Protein AF-A0A2V9JK33-F1 (afdb_monomer_lite)

Radius of gyration: 33.8 Å; chains: 1; bounding box: 69×46×93 Å

Sequence (308 aa):
MVVVALVMLVACANIANLLLARATARRHEFSVRLALGASRWRLARQVLAESLVLAASGTALGVLVASWASRALVRALARQTDTQSTTVFLDLSLNWHVLAFTIGAAVATVMLFGIAPAFRASGVTPMDTMKEGRGAIGDARVRLSSGLVVAQLTLSVVLVVAAGLLVRTFASLASLPLGFEPDRVLVVTVSAQRATVDPAQRIPIFERAAGAVKSLPNVAGAAASLTTPVSGVGLQNQIEVSGAVRLPDNERGIFVNHVSPEWFRTLGTPVLAGREFSTEDGPGKPSVAIVNEAFGRRFLDGANPLGH

Foldseek 3Di:
DVVVVLVLLLVLLVLLLVLLVVLVVCLVVLLVCVVVPDDLVVVLVVLLVVLVVVLVVVLVVVVVVLVVVVVVVLVVVVVVCPQDPDNPPPPSDPDPVNSVVSVVSSVVSSCVRSVVSSVVSVPDDSVVVVPPDDDPVVVVSVVVSVVSVVVSVVSVVVVVVVVVVVVVVVVVVVPPDPLFDPVQDDDDDDDCVPPPDDPVCVVVVQVVVQVVQCPDPPQPGGKDKPDDPPPPDFDKDFDDDPPDDDDDPVLRIDTDMDMAFCPCVSRVRDDPDDDTDDPVCDPPDDHDDDDDVVCCCRRVVVDDPPPD

Secondary structure (DSSP, 8-state):
-HHHHHHHHHHHHHHHHHHHHHHHHTHHHHHHHHHTT--HHHHHHHHHHHHHHHHHHHHHHHHHHHHHHHHHHHHHHHHHHTTSS----------HHHHHHHHHHHHHHHHHHHHHHHHHHTT--GGGGS--S--HHHHHHHHHHHHHHHHHHHHHHHHHHHHHHHHHHHHHHHTS--SS-GGG-------TTTTT--HHHHHHHHHHHHHHHHTSTT------BSS-TTSS--EEEE---TTSPPPPGGG-EEEE--B-TTHHHHHTPPP-SS----TTS-TTS-------HHHHHHHSTT---TT-

pLDDT: mean 78.08, std 12.93, range [43.72, 94.44]

Structure (mmCIF, N/CA/C/O backbone):
data_AF-A0A2V9JK33-F1
#
_entry.id   AF-A0A2V9JK33-F1
#
loop_
_atom_site.group_PDB
_atom_site.id
_atom_site.type_symbol
_atom_site.label_atom_id
_atom_site.label_alt_id
_atom_site.label_comp_id
_atom_site.label_asym_id
_atom_site.label_entity_id
_atom_site.label_seq_id
_atom_site.pdbx_PDB_ins_code
_atom_site.Cartn_x
_atom_site.Cartn_y
_atom_site.Cartn_z
_atom_site.occupancy
_atom_site.B_iso_or_equiv
_atom_site.auth_seq_id
_atom_site.auth_comp_id
_atom_site.auth_asym_id
_atom_site.auth_atom_id
_atom_site.pdbx_PDB_model_num
ATOM 1 N N . MET A 1 1 ? 5.433 -6.677 -10.073 1.00 64.38 1 MET A N 1
ATOM 2 C CA . MET A 1 1 ? 6.408 -6.939 -11.159 1.00 64.38 1 MET A CA 1
ATOM 3 C C . MET A 1 1 ? 5.868 -6.610 -12.546 1.00 64.38 1 MET A C 1
ATOM 5 O O . MET A 1 1 ? 6.549 -5.896 -13.265 1.00 64.38 1 MET A O 1
ATOM 9 N N . VAL A 1 2 ? 4.643 -7.021 -12.903 1.00 73.06 2 VAL A N 1
ATOM 10 C CA . VAL A 1 2 ? 4.040 -6.723 -14.223 1.00 73.06 2 VAL A CA 1
ATOM 11 C C . VAL A 1 2 ? 4.024 -5.224 -14.555 1.00 73.06 2 VAL A C 1
ATOM 13 O O . VAL A 1 2 ? 4.510 -4.833 -15.607 1.00 73.06 2 VAL A O 1
ATOM 16 N N . VAL A 1 3 ? 3.561 -4.368 -13.636 1.00 74.56 3 VAL A N 1
ATOM 17 C CA . VAL A 1 3 ? 3.518 -2.906 -13.855 1.00 74.56 3 VAL A CA 1
ATOM 18 C C . VAL A 1 3 ? 4.909 -2.326 -14.139 1.00 74.56 3 VAL A C 1
ATOM 20 O O . VAL A 1 3 ? 5.069 -1.537 -15.063 1.00 74.56 3 VAL A O 1
ATOM 23 N N . VAL A 1 4 ? 5.929 -2.761 -13.393 1.00 78.81 4 VAL A N 1
ATOM 24 C CA . VAL A 1 4 ? 7.319 -2.311 -13.578 1.00 78.81 4 VAL A CA 1
ATOM 25 C C . VAL A 1 4 ? 7.841 -2.714 -14.959 1.00 78.81 4 VAL A C 1
ATOM 27 O O . VAL A 1 4 ? 8.426 -1.888 -15.656 1.00 78.81 4 VAL A O 1
ATOM 30 N N . ALA A 1 5 ? 7.576 -3.952 -15.388 1.00 77.00 5 ALA A N 1
ATOM 31 C CA . ALA A 1 5 ? 7.964 -4.436 -16.711 1.00 77.00 5 ALA A CA 1
ATOM 32 C C . ALA A 1 5 ? 7.270 -3.657 -17.842 1.00 77.00 5 ALA A C 1
ATOM 34 O O . ALA A 1 5 ? 7.916 -3.288 -18.820 1.00 77.00 5 ALA A O 1
ATOM 35 N N . LEU A 1 6 ? 5.977 -3.348 -17.692 1.00 75.19 6 LEU A N 1
ATOM 36 C CA . LEU A 1 6 ? 5.232 -2.549 -18.669 1.00 75.19 6 LEU A CA 1
ATOM 37 C C . LEU A 1 6 ? 5.788 -1.125 -18.780 1.00 75.19 6 LEU A C 1
ATOM 39 O O . LEU A 1 6 ? 6.022 -0.649 -19.887 1.00 75.19 6 LEU A O 1
ATOM 43 N N . VAL A 1 7 ? 6.056 -0.461 -17.653 1.00 80.88 7 VAL A N 1
ATOM 44 C CA . VAL A 1 7 ? 6.643 0.890 -17.647 1.00 80.88 7 VAL A CA 1
ATOM 45 C C . VAL A 1 7 ? 8.036 0.889 -18.283 1.00 80.88 7 VAL A C 1
ATOM 47 O O . VAL A 1 7 ? 8.344 1.770 -19.085 1.00 80.88 7 VAL A O 1
ATOM 50 N N . MET A 1 8 ? 8.859 -0.123 -17.993 1.00 79.75 8 MET A N 1
ATOM 51 C CA . MET A 1 8 ? 10.175 -0.282 -18.616 1.00 79.75 8 MET A CA 1
ATOM 52 C C . MET A 1 8 ? 10.067 -0.482 -20.134 1.00 79.75 8 MET A C 1
ATOM 54 O O . MET A 1 8 ? 10.790 0.173 -20.880 1.00 79.75 8 MET A O 1
ATOM 58 N N . LEU A 1 9 ? 9.134 -1.312 -20.609 1.00 76.06 9 LEU A N 1
ATOM 59 C CA . LEU A 1 9 ? 8.884 -1.499 -22.043 1.00 76.06 9 LEU A CA 1
ATOM 60 C C . LEU A 1 9 ? 8.467 -0.194 -22.731 1.00 76.06 9 LEU A C 1
ATOM 62 O O . LEU A 1 9 ? 8.984 0.116 -23.805 1.00 76.06 9 LEU A O 1
ATOM 66 N N . VAL A 1 10 ? 7.592 0.600 -22.103 1.00 79.38 10 VAL A N 1
ATOM 67 C CA . VAL A 1 10 ? 7.210 1.933 -22.606 1.00 79.38 10 VAL A CA 1
ATOM 68 C C . VAL A 1 10 ? 8.431 2.853 -22.691 1.00 79.38 10 VAL A C 1
ATOM 70 O O . VAL A 1 10 ? 8.618 3.539 -23.697 1.00 79.38 10 VAL A O 1
ATOM 73 N N . ALA A 1 11 ? 9.291 2.860 -21.671 1.00 78.62 11 ALA A N 1
ATOM 74 C CA . ALA A 1 11 ? 10.513 3.663 -21.669 1.00 78.62 11 ALA A CA 1
ATOM 75 C C . ALA A 1 11 ? 11.504 3.221 -22.764 1.00 78.62 11 ALA A C 1
ATOM 77 O O . ALA A 1 11 ? 12.043 4.060 -23.487 1.00 78.62 11 ALA A O 1
ATOM 78 N N . CYS A 1 12 ? 11.700 1.914 -22.949 1.00 76.25 12 CYS A N 1
ATOM 79 C CA . CYS A 1 12 ? 12.535 1.363 -24.015 1.00 76.25 12 CYS A CA 1
ATOM 80 C C . CYS A 1 12 ? 11.991 1.717 -25.408 1.00 76.25 12 CYS A C 1
ATOM 82 O O . CYS A 1 12 ? 12.759 2.148 -26.267 1.00 76.25 12 CYS A O 1
ATOM 84 N N . ALA A 1 13 ? 10.676 1.604 -25.626 1.00 74.75 13 ALA A N 1
ATOM 85 C CA . ALA A 1 13 ? 10.030 1.990 -26.883 1.00 74.75 13 ALA A CA 1
ATOM 86 C C . ALA A 1 13 ? 10.205 3.490 -27.186 1.00 74.75 13 ALA A C 1
ATOM 88 O O . ALA A 1 13 ? 10.521 3.861 -28.317 1.00 74.75 13 ALA A O 1
ATOM 89 N N . ASN A 1 14 ? 10.104 4.348 -26.165 1.00 78.69 14 ASN A N 1
ATOM 90 C CA . ASN A 1 14 ? 10.384 5.781 -26.284 1.00 78.69 14 ASN A CA 1
ATOM 91 C C . ASN A 1 14 ? 11.816 6.060 -26.751 1.00 78.69 14 ASN A C 1
ATOM 93 O O . ASN A 1 14 ? 12.033 6.834 -27.685 1.00 78.69 14 ASN A O 1
ATOM 97 N N . ILE A 1 15 ? 12.800 5.416 -26.119 1.00 75.38 15 ILE A N 1
ATOM 98 C CA . ILE A 1 15 ? 14.214 5.567 -26.484 1.00 75.38 15 ILE A CA 1
ATOM 99 C C . ILE A 1 15 ? 14.448 5.069 -27.914 1.00 75.38 15 ILE A C 1
ATOM 101 O O . ILE A 1 15 ? 15.123 5.743 -28.692 1.00 75.38 15 ILE A O 1
ATOM 105 N N . ALA A 1 16 ? 13.850 3.937 -28.288 1.00 72.25 16 ALA A N 1
ATOM 106 C CA . ALA A 1 16 ? 13.921 3.392 -29.640 1.00 72.25 16 ALA A CA 1
ATOM 107 C C . ALA A 1 16 ? 13.406 4.388 -30.688 1.00 72.25 16 ALA A C 1
ATOM 109 O O . ALA A 1 16 ? 14.086 4.655 -31.681 1.00 72.25 16 ALA A O 1
ATOM 110 N N . ASN A 1 17 ? 12.236 4.979 -30.436 1.00 72.88 17 ASN A N 1
ATOM 111 C CA . ASN A 1 17 ? 11.620 5.971 -31.313 1.00 72.88 17 ASN A CA 1
ATOM 112 C C . ASN A 1 17 ? 12.485 7.236 -31.428 1.00 72.88 17 ASN A C 1
ATOM 114 O O . ASN A 1 17 ? 12.717 7.724 -32.535 1.00 72.88 17 ASN A O 1
ATOM 118 N N . LEU A 1 18 ? 13.033 7.729 -30.313 1.00 75.81 18 LEU A N 1
ATOM 119 C CA . LEU A 1 18 ? 13.913 8.900 -30.297 1.00 75.81 18 LEU A CA 1
ATOM 120 C C . LEU A 1 18 ? 15.216 8.658 -31.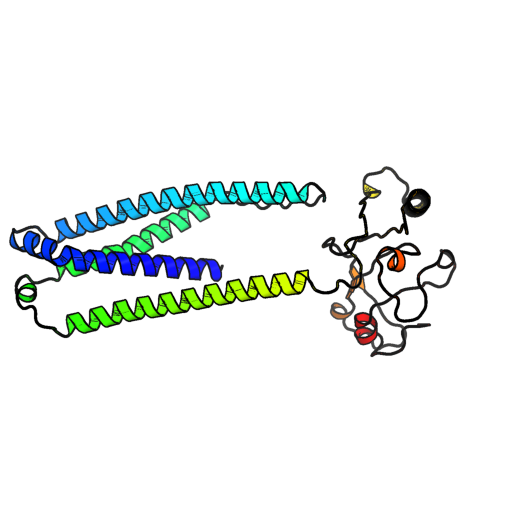077 1.00 75.81 18 LEU A C 1
ATOM 122 O O . LEU A 1 18 ? 15.640 9.507 -31.864 1.00 75.81 18 LEU A O 1
ATOM 126 N N . LEU A 1 19 ? 15.856 7.503 -30.880 1.00 71.75 19 LEU A N 1
ATOM 127 C CA . LEU A 1 19 ? 17.087 7.140 -31.587 1.00 71.75 19 LEU A CA 1
ATOM 128 C C . LEU A 1 19 ? 16.837 6.938 -33.083 1.00 71.75 19 LEU A C 1
ATOM 130 O O . LEU A 1 19 ? 17.646 7.380 -33.901 1.00 71.75 19 LEU A O 1
ATOM 134 N N . LEU A 1 20 ? 15.701 6.343 -33.452 1.00 68.06 20 LEU A N 1
ATOM 135 C CA . LEU A 1 20 ? 15.297 6.193 -34.847 1.00 68.06 20 LEU A CA 1
ATOM 136 C C . LEU A 1 20 ? 15.068 7.560 -35.511 1.00 68.06 20 LEU A C 1
ATOM 138 O O . LEU A 1 20 ? 15.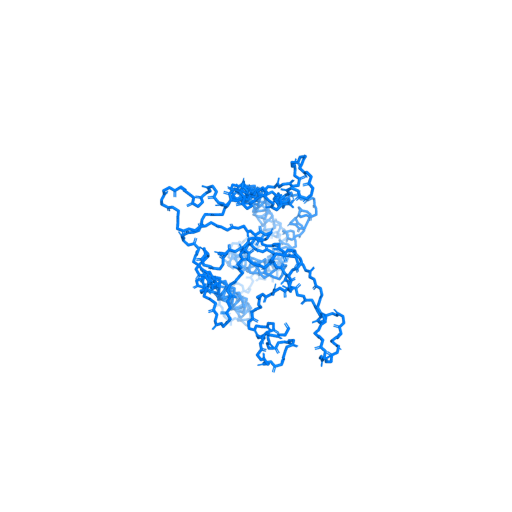593 7.795 -36.600 1.00 68.06 20 LEU A O 1
ATOM 142 N N . ALA A 1 21 ? 14.376 8.479 -34.831 1.00 70.94 21 ALA A N 1
ATOM 143 C CA . ALA A 1 21 ? 14.149 9.844 -35.307 1.00 70.94 21 ALA A CA 1
ATOM 144 C C . ALA A 1 21 ? 15.464 10.636 -35.463 1.00 70.94 21 ALA A C 1
ATOM 146 O O . ALA A 1 21 ? 15.690 11.305 -36.478 1.00 70.94 21 ALA A O 1
ATOM 147 N N . ARG A 1 22 ? 16.390 10.516 -34.501 1.00 71.31 22 ARG A N 1
ATOM 148 C CA . ARG A 1 22 ? 17.729 11.129 -34.590 1.00 71.31 22 ARG A CA 1
ATOM 149 C C . ARG A 1 22 ? 18.546 10.562 -35.749 1.00 71.31 22 ARG A C 1
ATOM 151 O O . ARG A 1 22 ? 19.196 11.324 -36.461 1.00 71.31 22 ARG A O 1
ATOM 158 N N . ALA A 1 23 ? 18.492 9.250 -35.969 1.00 67.06 23 ALA A N 1
ATOM 159 C CA . ALA A 1 23 ? 19.178 8.604 -37.083 1.00 67.06 23 ALA A CA 1
ATOM 160 C C . ALA A 1 23 ? 18.633 9.070 -38.442 1.00 67.06 23 ALA A C 1
ATOM 162 O O . ALA A 1 23 ? 19.408 9.261 -39.379 1.00 67.06 23 ALA A O 1
ATOM 163 N N . THR A 1 24 ? 17.319 9.300 -38.554 1.00 67.38 24 THR A N 1
ATOM 164 C CA . THR A 1 24 ? 16.725 9.872 -39.771 1.00 67.38 24 THR A CA 1
ATOM 165 C C . THR A 1 24 ? 17.140 11.323 -39.996 1.00 67.38 24 THR A C 1
ATOM 167 O O . THR A 1 24 ? 17.483 11.670 -41.123 1.00 67.38 24 THR A O 1
ATOM 170 N N . ALA A 1 25 ? 17.201 12.144 -38.942 1.00 69.62 25 ALA A N 1
ATOM 171 C CA . ALA A 1 25 ? 17.617 13.543 -39.045 1.00 69.62 25 ALA A CA 1
ATOM 172 C C . ALA A 1 25 ? 19.103 13.696 -39.428 1.00 69.62 25 ALA A C 1
ATOM 174 O O . ALA A 1 25 ? 19.458 14.578 -40.203 1.00 69.62 25 ALA A O 1
ATOM 175 N N . ARG A 1 26 ? 19.977 12.800 -38.945 1.00 71.75 26 ARG A N 1
ATOM 176 C CA . ARG A 1 26 ? 21.426 12.815 -39.241 1.00 71.75 26 ARG A CA 1
ATOM 177 C C . ARG A 1 26 ? 21.819 12.067 -40.517 1.00 71.75 26 ARG A C 1
ATOM 179 O O . ARG A 1 26 ? 23.002 11.909 -40.815 1.00 71.75 26 ARG A O 1
ATOM 186 N N . ARG A 1 27 ? 20.844 11.603 -41.302 1.00 68.94 27 ARG A N 1
ATOM 187 C CA . ARG A 1 27 ? 21.097 10.789 -42.499 1.00 68.94 27 ARG A CA 1
ATOM 188 C C . ARG A 1 27 ? 21.927 11.530 -43.551 1.00 68.94 27 ARG A C 1
ATOM 190 O O . ARG A 1 27 ? 22.842 10.931 -44.105 1.00 68.94 27 ARG A O 1
ATOM 197 N N . HIS A 1 28 ? 21.637 12.814 -43.772 1.00 67.38 28 HIS A N 1
ATOM 198 C CA . HIS A 1 28 ? 22.363 13.663 -44.723 1.00 67.38 28 HIS A CA 1
ATOM 199 C C . HIS A 1 28 ? 23.831 13.879 -44.306 1.00 67.38 28 HIS A C 1
ATOM 201 O O . HIS A 1 28 ? 24.748 13.778 -45.118 1.00 67.38 28 HIS A O 1
ATOM 207 N N . GLU A 1 29 ? 24.078 14.099 -43.012 1.00 76.06 29 GLU A N 1
ATOM 208 C CA . GLU A 1 29 ? 25.431 14.221 -42.452 1.00 76.06 29 GLU A CA 1
ATOM 209 C C . GLU A 1 29 ? 26.241 12.930 -42.658 1.00 76.06 29 GLU A C 1
ATOM 211 O O . GLU A 1 29 ? 27.403 12.969 -43.072 1.00 76.06 29 GLU A O 1
ATOM 216 N N . PHE A 1 30 ? 25.624 11.769 -42.415 1.00 75.62 30 PHE A N 1
ATOM 217 C CA . PHE A 1 30 ? 26.277 10.473 -42.599 1.00 75.62 30 PHE A CA 1
ATOM 218 C C . PHE A 1 30 ? 26.580 10.165 -44.068 1.00 75.62 30 PHE A C 1
ATOM 220 O O . PHE A 1 30 ? 27.659 9.643 -44.348 1.00 75.62 30 PHE A O 1
ATOM 227 N N . SER A 1 31 ? 25.695 10.521 -45.007 1.00 69.19 31 SER A N 1
ATOM 228 C CA . SER A 1 31 ? 25.960 10.350 -46.442 1.00 69.19 31 SER A CA 1
ATOM 229 C C . SER A 1 31 ? 27.109 11.230 -46.932 1.00 69.19 31 SER A C 1
ATOM 231 O O . SER A 1 31 ? 27.967 10.737 -47.661 1.00 69.19 31 SER A O 1
ATOM 233 N N . VAL A 1 32 ? 27.191 12.488 -46.479 1.00 78.44 32 VAL A N 1
ATOM 234 C CA . VAL A 1 32 ? 28.303 13.389 -46.833 1.00 78.44 32 VAL A CA 1
ATOM 235 C C . VAL A 1 32 ? 29.629 12.858 -46.282 1.00 78.44 32 VAL A C 1
ATOM 237 O O . VAL A 1 32 ? 30.615 12.783 -47.011 1.00 78.44 32 VAL A O 1
ATOM 240 N N . ARG A 1 33 ? 29.668 12.407 -45.021 1.00 80.75 33 ARG A N 1
ATOM 241 C CA . ARG A 1 33 ? 30.888 11.829 -44.427 1.00 80.75 33 ARG A CA 1
ATOM 242 C C . ARG A 1 33 ? 31.340 10.543 -45.121 1.00 80.75 33 ARG A C 1
ATOM 244 O O . ARG A 1 33 ? 32.540 10.350 -45.290 1.00 80.75 33 ARG A O 1
ATOM 251 N N . LEU A 1 34 ? 30.407 9.684 -45.532 1.00 78.31 34 LEU A N 1
ATOM 252 C CA . LEU A 1 34 ? 30.715 8.485 -46.320 1.00 78.31 34 LEU A CA 1
ATOM 253 C C . LEU A 1 34 ? 31.283 8.842 -47.701 1.00 78.31 34 LEU A C 1
ATOM 255 O O . LEU A 1 34 ? 32.254 8.221 -48.123 1.00 78.31 34 LEU A O 1
ATOM 259 N N . ALA A 1 35 ? 30.726 9.856 -48.372 1.00 77.31 35 ALA A N 1
ATOM 260 C CA . ALA A 1 35 ? 31.221 10.338 -49.665 1.00 77.31 35 ALA A CA 1
ATOM 261 C C . ALA A 1 35 ? 32.633 10.946 -49.572 1.00 77.31 35 ALA A C 1
ATOM 263 O O . ALA A 1 35 ? 33.434 10.783 -50.486 1.00 77.31 35 ALA A O 1
ATOM 264 N N . LEU A 1 36 ? 32.968 11.567 -48.436 1.00 81.38 36 LEU A N 1
ATOM 265 C CA . LEU A 1 36 ? 34.314 12.062 -48.119 1.00 81.38 36 LEU A CA 1
ATOM 266 C C . LEU A 1 36 ? 35.294 10.953 -47.669 1.00 81.38 36 LEU A C 1
ATOM 268 O O . LEU A 1 36 ? 36.406 11.254 -47.242 1.00 81.38 36 LEU A O 1
ATOM 272 N N . GLY A 1 37 ? 34.901 9.675 -47.733 1.00 79.06 37 GLY A N 1
ATOM 273 C CA . GLY A 1 37 ? 35.771 8.531 -47.437 1.00 79.06 37 GLY A CA 1
ATOM 274 C C . GLY A 1 37 ? 35.814 8.097 -45.968 1.00 79.06 37 GLY A C 1
ATOM 275 O O . GLY A 1 37 ? 36.659 7.283 -45.589 1.00 79.06 37 GLY A O 1
ATOM 276 N N . ALA A 1 38 ? 34.919 8.595 -45.106 1.00 79.75 38 ALA A N 1
ATOM 277 C CA . ALA A 1 38 ? 34.847 8.114 -43.728 1.00 79.75 38 ALA A CA 1
ATOM 278 C C . ALA A 1 38 ? 34.396 6.645 -43.679 1.00 79.75 38 ALA A C 1
ATOM 280 O O . ALA A 1 38 ? 33.397 6.258 -44.286 1.00 79.75 38 ALA A O 1
ATOM 281 N N . SER A 1 39 ? 35.094 5.816 -42.898 1.00 80.62 39 SER A N 1
ATOM 282 C CA . SER A 1 39 ? 34.719 4.410 -42.751 1.00 80.62 39 SER A CA 1
ATOM 283 C C . SER A 1 39 ? 33.398 4.250 -41.988 1.00 80.62 39 SER A C 1
ATOM 285 O O . SER A 1 39 ? 33.132 4.931 -40.993 1.00 80.62 39 SER A O 1
ATOM 287 N N . ARG A 1 40 ? 32.582 3.279 -42.412 1.00 73.69 40 ARG A N 1
ATOM 288 C CA . ARG A 1 40 ? 31.311 2.907 -41.758 1.00 73.69 40 ARG A CA 1
ATOM 289 C C . ARG A 1 40 ? 31.492 2.589 -40.268 1.00 73.69 40 ARG A C 1
ATOM 291 O O . ARG A 1 40 ? 30.649 2.944 -39.451 1.00 73.69 40 ARG A O 1
ATOM 298 N N . TRP A 1 41 ? 32.634 2.001 -39.907 1.00 77.88 41 TRP A N 1
ATOM 299 C CA . TRP A 1 41 ? 33.008 1.722 -38.520 1.00 77.88 41 TRP A CA 1
ATOM 300 C C . TRP A 1 41 ? 33.241 2.991 -37.687 1.00 77.88 41 TRP A C 1
ATOM 302 O O . TRP A 1 41 ? 32.838 3.049 -36.526 1.00 77.88 41 TRP A O 1
ATOM 312 N N . ARG A 1 42 ? 33.838 4.040 -38.272 1.00 80.25 42 ARG A N 1
ATOM 313 C CA . ARG A 1 42 ? 34.067 5.318 -37.578 1.00 80.25 42 ARG A CA 1
ATOM 314 C C . ARG A 1 42 ? 32.744 5.996 -37.211 1.00 80.25 42 ARG A C 1
ATOM 316 O O . ARG A 1 42 ? 32.612 6.482 -36.092 1.00 80.25 42 ARG A O 1
ATOM 323 N N . LEU A 1 43 ? 31.769 5.972 -38.121 1.00 75.69 43 LEU A N 1
ATOM 324 C CA . LEU A 1 43 ? 30.421 6.507 -37.893 1.00 75.69 43 LEU A CA 1
ATOM 325 C C . LEU A 1 43 ? 29.642 5.679 -36.859 1.00 75.69 43 LEU A C 1
ATOM 327 O O . LEU A 1 43 ? 29.057 6.243 -35.937 1.00 75.69 43 LEU A O 1
ATOM 331 N N . ALA A 1 44 ? 29.695 4.347 -36.958 1.00 74.50 44 ALA A N 1
ATOM 332 C CA . ALA A 1 44 ? 29.075 3.448 -35.985 1.00 74.50 44 ALA A CA 1
ATOM 333 C C . ALA A 1 44 ? 29.622 3.670 -34.564 1.00 74.50 44 ALA A C 1
ATOM 335 O O . ALA A 1 44 ? 28.850 3.822 -33.619 1.00 74.50 44 ALA A O 1
ATOM 336 N N . ARG A 1 45 ? 30.950 3.770 -34.414 1.00 81.44 45 ARG A N 1
ATOM 337 C CA . ARG A 1 45 ? 31.604 4.023 -33.122 1.00 81.44 45 ARG A CA 1
ATOM 338 C C . ARG A 1 45 ? 31.185 5.357 -32.505 1.00 81.44 45 ARG A C 1
ATOM 340 O O . ARG A 1 45 ? 30.999 5.423 -31.297 1.00 81.44 45 ARG A O 1
ATOM 347 N N . GLN A 1 46 ? 31.016 6.399 -33.318 1.00 81.69 46 GLN A N 1
ATOM 348 C CA . GLN A 1 46 ? 30.554 7.702 -32.838 1.00 81.69 46 GLN A CA 1
ATOM 349 C C . GLN A 1 46 ? 29.127 7.628 -32.274 1.00 81.69 46 GLN A C 1
ATOM 351 O O . GLN A 1 46 ? 28.888 8.075 -31.156 1.00 81.69 46 GLN A O 1
ATOM 356 N N . VAL A 1 47 ? 28.190 7.017 -33.007 1.00 76.38 47 VAL A N 1
ATOM 357 C CA . VAL A 1 47 ? 26.787 6.888 -32.565 1.00 76.38 47 VAL A CA 1
ATOM 358 C C . VAL A 1 47 ? 26.670 6.018 -31.313 1.00 76.38 47 VAL A C 1
ATOM 360 O O . VAL A 1 47 ? 25.890 6.329 -30.409 1.00 76.38 47 VAL A O 1
ATOM 363 N N . LEU A 1 48 ? 27.467 4.951 -31.230 1.00 77.75 48 LEU A N 1
ATOM 364 C CA . LEU A 1 48 ? 27.535 4.102 -30.042 1.00 77.75 48 LEU A CA 1
ATOM 365 C C . LEU A 1 48 ? 28.106 4.857 -28.838 1.00 77.75 48 LEU A C 1
ATOM 367 O O . LEU A 1 48 ? 27.550 4.741 -27.752 1.00 77.75 48 LEU A O 1
ATOM 371 N N . ALA A 1 49 ? 29.152 5.668 -29.021 1.00 83.62 49 ALA A N 1
ATOM 372 C CA . ALA A 1 49 ? 29.710 6.491 -27.949 1.00 83.62 49 ALA A CA 1
ATOM 373 C C . ALA A 1 49 ? 28.702 7.538 -27.443 1.00 83.62 49 ALA A C 1
ATOM 375 O O . ALA A 1 49 ? 28.505 7.656 -26.236 1.00 83.62 49 ALA A O 1
ATOM 376 N N . GLU A 1 50 ? 28.002 8.239 -28.342 1.00 82.38 50 GLU A N 1
ATOM 377 C CA . GLU A 1 50 ? 26.941 9.187 -27.965 1.00 82.38 50 GLU A CA 1
ATOM 378 C C . GLU A 1 50 ? 25.803 8.490 -27.195 1.00 82.38 50 GLU A C 1
ATOM 380 O O . GLU A 1 50 ? 25.336 8.993 -26.172 1.00 82.38 50 GLU A O 1
ATOM 385 N N . SER A 1 51 ? 25.389 7.301 -27.645 1.00 80.06 51 SER A N 1
ATOM 386 C CA . SER A 1 51 ? 24.342 6.509 -26.983 1.00 80.06 51 SER A CA 1
ATOM 387 C C . SER A 1 51 ? 24.788 5.995 -25.613 1.00 80.06 51 SER A C 1
ATOM 389 O O . SER A 1 51 ? 24.000 5.997 -24.669 1.00 80.06 51 SER A O 1
ATOM 391 N N . LEU A 1 52 ? 26.056 5.596 -25.485 1.00 83.00 52 LEU A N 1
ATOM 392 C CA . LEU A 1 52 ? 26.634 5.116 -24.235 1.00 83.00 52 LEU A CA 1
ATOM 393 C C . LEU A 1 52 ? 26.722 6.232 -23.191 1.00 83.00 52 LEU A C 1
ATOM 395 O O . LEU A 1 52 ? 26.365 6.006 -22.040 1.00 83.00 52 LEU A O 1
ATOM 399 N N . VAL A 1 53 ? 27.131 7.443 -23.584 1.00 87.00 53 VAL A N 1
ATOM 400 C CA . VAL A 1 53 ? 27.180 8.605 -22.678 1.00 87.00 53 VAL A CA 1
ATOM 401 C C . VAL A 1 53 ? 25.780 8.965 -22.172 1.00 87.00 53 VAL A C 1
ATOM 403 O O . VAL A 1 53 ? 25.592 9.203 -20.976 1.00 87.00 53 VAL A O 1
ATOM 406 N N . LEU A 1 54 ? 24.776 8.955 -23.054 1.00 82.56 54 LEU A N 1
ATOM 407 C CA . LEU A 1 54 ? 23.381 9.200 -22.674 1.00 82.56 54 LEU A CA 1
ATOM 408 C C . LEU A 1 54 ? 22.842 8.118 -21.730 1.00 82.56 54 LEU A C 1
ATOM 410 O O . LEU A 1 54 ? 22.197 8.433 -20.732 1.00 82.56 54 LEU A O 1
ATOM 414 N N . ALA A 1 55 ? 23.135 6.847 -22.003 1.00 82.50 55 ALA A N 1
ATOM 415 C CA . ALA A 1 55 ? 22.703 5.747 -21.149 1.00 82.50 55 ALA A CA 1
ATOM 416 C C . ALA A 1 55 ? 23.406 5.754 -19.787 1.00 82.50 55 ALA A C 1
ATOM 418 O O . ALA A 1 55 ? 22.752 5.544 -18.767 1.00 82.50 55 ALA A O 1
ATOM 419 N N . ALA A 1 56 ? 24.711 6.033 -19.747 1.00 86.19 56 ALA A N 1
ATOM 420 C CA . ALA A 1 56 ? 25.480 6.108 -18.509 1.00 86.19 56 ALA A CA 1
ATOM 421 C C . 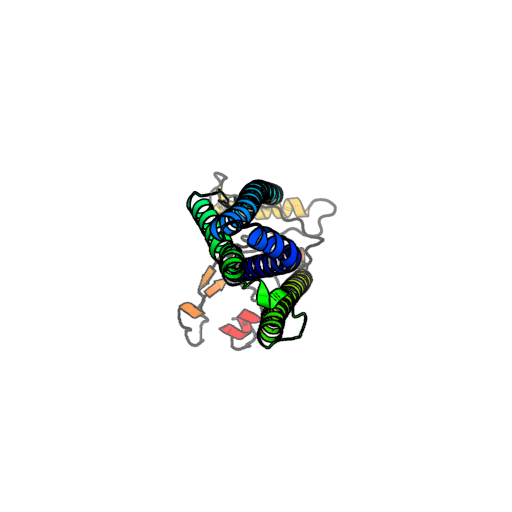ALA A 1 56 ? 24.989 7.255 -17.614 1.00 86.19 56 ALA A C 1
ATOM 423 O O . ALA A 1 56 ? 24.717 7.039 -16.435 1.00 86.19 56 ALA A O 1
ATOM 424 N N . SER A 1 57 ? 24.802 8.451 -18.182 1.00 90.25 57 SER A N 1
ATOM 425 C CA . SER A 1 57 ? 24.277 9.609 -17.446 1.00 90.25 57 SER A CA 1
ATOM 426 C C . SER A 1 57 ? 22.842 9.386 -16.960 1.00 90.25 57 SER A C 1
ATOM 428 O O . SER A 1 57 ? 22.550 9.635 -15.791 1.00 90.25 57 SER A O 1
ATOM 430 N N . GLY A 1 58 ? 21.964 8.838 -17.806 1.00 87.38 58 GLY A N 1
ATOM 431 C CA . GLY A 1 58 ? 20.595 8.486 -17.421 1.00 87.38 58 GLY A CA 1
ATOM 432 C C . GLY A 1 58 ? 20.536 7.416 -16.329 1.00 87.38 58 GLY A C 1
ATOM 433 O O . GLY A 1 58 ? 19.765 7.549 -15.383 1.00 87.38 58 GLY A O 1
ATOM 434 N N . THR A 1 59 ? 21.391 6.392 -16.408 1.00 87.69 59 THR A N 1
ATOM 435 C CA . THR A 1 59 ? 21.480 5.333 -15.387 1.00 87.69 59 THR A CA 1
ATOM 436 C C . THR A 1 59 ? 21.975 5.895 -14.057 1.00 87.69 59 THR A C 1
ATOM 438 O O . THR A 1 59 ? 21.374 5.622 -13.020 1.00 87.69 59 THR A O 1
ATOM 441 N N . ALA A 1 60 ? 23.022 6.725 -14.075 1.00 90.44 60 ALA A N 1
ATOM 442 C CA . ALA A 1 60 ? 23.549 7.366 -12.872 1.00 90.44 60 ALA A CA 1
ATOM 443 C C . ALA A 1 60 ? 22.497 8.261 -12.197 1.00 90.44 60 ALA A C 1
ATOM 445 O O . ALA A 1 60 ? 22.255 8.136 -10.996 1.00 90.44 60 ALA A O 1
ATOM 446 N N . LEU A 1 61 ? 21.814 9.111 -12.972 1.00 92.44 61 LEU A N 1
ATOM 447 C CA . LEU A 1 61 ? 20.725 9.950 -12.468 1.00 92.44 61 LEU A CA 1
ATOM 448 C C . LEU A 1 61 ? 19.553 9.114 -11.942 1.00 92.44 61 LEU A C 1
ATOM 450 O O . LEU A 1 61 ? 19.030 9.409 -10.871 1.00 92.44 61 LEU A O 1
ATOM 454 N N . GLY A 1 62 ? 19.165 8.051 -12.649 1.00 88.94 62 GLY A N 1
ATOM 455 C CA . GLY A 1 62 ? 18.094 7.150 -12.229 1.00 88.94 62 GLY A CA 1
ATOM 456 C C . GLY A 1 62 ? 18.388 6.472 -10.890 1.00 88.94 62 GLY A C 1
ATOM 457 O O . GLY A 1 62 ? 17.528 6.454 -10.013 1.00 88.94 62 GLY A O 1
ATOM 458 N N . VAL A 1 63 ? 19.618 5.990 -10.692 1.00 88.38 63 VAL A N 1
ATOM 459 C CA . VAL A 1 63 ? 20.073 5.406 -9.419 1.00 88.38 63 VAL A CA 1
ATOM 460 C C . VAL A 1 63 ? 20.045 6.439 -8.289 1.00 88.38 63 VAL A C 1
ATOM 462 O O . VAL A 1 63 ? 19.569 6.137 -7.191 1.00 88.38 63 VAL A O 1
ATOM 465 N N . LEU A 1 64 ? 20.495 7.671 -8.548 1.00 90.62 64 LEU A N 1
ATOM 466 C CA . LEU A 1 64 ? 20.445 8.756 -7.564 1.00 90.62 64 LEU A CA 1
ATOM 467 C C . LEU A 1 64 ? 19.004 9.083 -7.159 1.00 90.62 64 LEU A C 1
ATOM 469 O O . LEU A 1 64 ? 18.697 9.096 -5.965 1.00 90.62 64 LEU A O 1
ATOM 473 N N . VAL A 1 65 ? 18.110 9.275 -8.133 1.00 91.56 65 VAL A N 1
ATOM 474 C CA . VAL A 1 65 ? 16.686 9.549 -7.889 1.00 91.56 65 VAL A CA 1
ATOM 475 C C . VAL A 1 65 ? 16.030 8.396 -7.137 1.00 91.56 65 VAL A C 1
ATOM 477 O O . VAL A 1 65 ? 15.323 8.647 -6.165 1.00 91.56 65 VAL A O 1
ATOM 480 N N . ALA A 1 66 ? 16.301 7.145 -7.516 1.00 87.00 66 ALA A N 1
ATOM 481 C CA . ALA A 1 66 ? 15.780 5.971 -6.819 1.00 87.00 66 ALA A CA 1
ATOM 482 C C . ALA A 1 66 ? 16.233 5.943 -5.353 1.00 87.00 66 ALA A C 1
ATOM 484 O O . ALA A 1 66 ? 15.414 5.763 -4.455 1.00 87.00 66 ALA A O 1
ATOM 485 N N . SER A 1 67 ? 17.518 6.200 -5.088 1.00 85.06 67 SER A N 1
ATOM 486 C CA . SER A 1 67 ? 18.048 6.232 -3.720 1.00 85.06 67 SER A CA 1
ATOM 487 C C . SER A 1 67 ? 17.415 7.338 -2.867 1.00 85.06 67 SER A C 1
ATOM 489 O O . SER A 1 67 ? 17.101 7.125 -1.693 1.00 85.06 67 SER A O 1
ATOM 491 N N . TRP A 1 68 ? 17.185 8.513 -3.458 1.00 89.62 68 TRP A N 1
ATOM 492 C CA . TRP A 1 68 ? 16.546 9.637 -2.788 1.00 89.62 68 TRP A CA 1
ATOM 493 C C . TRP A 1 68 ? 15.060 9.365 -2.530 1.00 89.62 68 TRP A C 1
ATOM 495 O O . TRP A 1 68 ? 14.603 9.526 -1.398 1.00 89.62 68 TRP A O 1
ATOM 505 N N . ALA A 1 69 ? 14.329 8.885 -3.539 1.00 87.50 69 ALA A N 1
ATOM 506 C CA . ALA A 1 69 ? 12.903 8.588 -3.458 1.00 87.50 69 ALA A CA 1
ATOM 507 C C . ALA A 1 69 ? 12.607 7.471 -2.449 1.00 87.50 69 ALA A C 1
ATOM 509 O O . ALA A 1 69 ? 11.710 7.629 -1.624 1.00 87.50 69 ALA A O 1
ATOM 510 N N . SER A 1 70 ? 13.401 6.392 -2.436 1.00 84.62 70 SER A N 1
ATOM 511 C CA . SER A 1 70 ? 13.268 5.317 -1.444 1.00 84.62 70 SER A CA 1
ATOM 512 C C . SER A 1 70 ? 13.435 5.843 -0.019 1.00 84.62 70 SER A C 1
ATOM 514 O O . SER A 1 70 ? 12.608 5.567 0.847 1.00 84.62 70 SER A O 1
ATOM 516 N N . ARG A 1 71 ? 14.460 6.671 0.235 1.00 83.06 71 ARG A N 1
ATOM 517 C CA . ARG A 1 71 ? 14.670 7.287 1.559 1.00 83.06 71 ARG A CA 1
ATOM 518 C C . ARG A 1 71 ? 13.547 8.256 1.928 1.00 83.06 71 ARG A C 1
ATOM 520 O O . ARG A 1 71 ? 13.133 8.290 3.084 1.00 83.06 71 ARG A O 1
ATOM 527 N N . ALA A 1 72 ? 13.065 9.049 0.974 1.00 85.19 72 ALA A N 1
ATOM 528 C CA . ALA A 1 72 ? 11.958 9.976 1.189 1.00 85.19 72 ALA A CA 1
ATOM 529 C C . ALA A 1 72 ? 10.662 9.230 1.540 1.00 85.19 72 ALA A C 1
ATOM 531 O O . ALA A 1 72 ? 9.972 9.624 2.479 1.00 85.19 72 ALA A O 1
ATOM 532 N N . LEU A 1 73 ? 10.381 8.122 0.849 1.00 82.44 73 LEU A N 1
ATOM 533 C CA . LEU A 1 73 ? 9.225 7.268 1.103 1.00 82.44 73 LEU A CA 1
ATOM 534 C C . LEU A 1 73 ? 9.297 6.620 2.489 1.00 82.44 73 LEU A C 1
ATOM 536 O O . LEU A 1 73 ? 8.338 6.717 3.249 1.00 82.44 73 LEU A O 1
ATOM 540 N N . VAL A 1 74 ? 10.447 6.046 2.861 1.00 80.75 74 VAL A N 1
ATOM 541 C CA . VAL A 1 74 ? 10.655 5.475 4.205 1.00 80.75 74 VAL A CA 1
ATOM 542 C C . VAL A 1 74 ? 10.441 6.535 5.289 1.00 80.75 74 VAL A C 1
ATOM 544 O O . VAL A 1 74 ? 9.745 6.281 6.266 1.00 80.75 74 VAL A O 1
ATOM 547 N N . ARG A 1 75 ? 10.956 7.758 5.105 1.00 79.25 75 ARG A N 1
ATOM 548 C CA . ARG A 1 75 ? 10.728 8.871 6.049 1.00 79.25 75 ARG A CA 1
ATOM 549 C C . ARG A 1 75 ? 9.273 9.341 6.097 1.00 79.25 75 ARG A C 1
ATOM 551 O O . ARG A 1 75 ? 8.830 9.834 7.131 1.00 79.25 75 ARG A O 1
ATOM 558 N N . ALA A 1 76 ? 8.537 9.270 4.991 1.00 79.50 76 ALA A N 1
ATOM 559 C CA . ALA A 1 76 ? 7.117 9.617 4.964 1.00 79.50 76 ALA A CA 1
ATOM 560 C C . ALA A 1 76 ? 6.279 8.578 5.722 1.00 79.50 76 ALA A C 1
ATOM 562 O O . ALA A 1 76 ? 5.459 8.958 6.552 1.00 79.50 76 ALA A O 1
ATOM 563 N N . LEU A 1 77 ? 6.554 7.289 5.505 1.00 70.69 77 LEU A N 1
ATOM 564 C CA . LEU A 1 77 ? 5.875 6.183 6.184 1.00 70.69 77 LEU A CA 1
ATOM 565 C C . LEU A 1 77 ? 6.215 6.121 7.680 1.00 70.69 77 LEU A C 1
ATOM 567 O O . LEU A 1 77 ? 5.324 5.941 8.508 1.00 70.69 77 LEU A O 1
ATOM 571 N N . ALA A 1 78 ? 7.481 6.346 8.048 1.00 67.25 78 ALA A N 1
ATOM 572 C CA . ALA A 1 78 ? 7.905 6.375 9.447 1.00 67.25 78 ALA A CA 1
ATOM 573 C C . ALA A 1 78 ? 7.163 7.454 10.256 1.00 67.25 78 ALA A C 1
ATOM 575 O O . ALA A 1 78 ? 6.731 7.187 11.371 1.00 67.25 78 ALA A O 1
ATOM 576 N N . ARG A 1 79 ? 6.924 8.638 9.670 1.00 61.25 79 ARG A N 1
ATOM 577 C CA . ARG A 1 79 ? 6.162 9.720 10.323 1.00 61.25 79 ARG A CA 1
ATOM 578 C C . ARG A 1 79 ? 4.694 9.377 10.586 1.00 61.25 79 ARG A C 1
ATOM 580 O O . ARG A 1 79 ? 4.111 9.951 11.495 1.00 61.25 79 ARG A O 1
ATOM 587 N N . GLN A 1 80 ? 4.093 8.476 9.810 1.00 55.69 80 GLN A N 1
ATOM 588 C CA . GLN A 1 80 ? 2.713 8.027 10.032 1.00 55.69 80 GLN A CA 1
ATOM 589 C C . GLN A 1 80 ? 2.613 6.855 11.019 1.00 55.69 80 GLN A C 1
ATOM 591 O O . GLN A 1 80 ? 1.539 6.601 11.553 1.00 55.69 80 GLN A O 1
ATOM 596 N N . THR A 1 81 ? 3.717 6.145 11.268 1.00 51.69 81 THR A N 1
ATOM 597 C CA . THR A 1 81 ? 3.721 4.900 12.058 1.00 51.69 81 THR A CA 1
ATOM 598 C C . THR A 1 81 ? 4.088 5.122 13.530 1.00 51.69 81 THR A C 1
ATOM 600 O O . THR A 1 81 ? 4.008 4.194 14.325 1.00 51.69 81 THR A O 1
ATOM 603 N N . ASP A 1 82 ? 4.410 6.354 13.940 1.00 46.72 82 ASP A N 1
ATOM 604 C CA . ASP A 1 82 ? 4.792 6.698 15.324 1.00 46.72 82 ASP A CA 1
ATOM 605 C C . ASP A 1 82 ? 3.683 6.410 16.369 1.00 46.72 82 ASP A C 1
ATOM 607 O O . ASP A 1 82 ? 3.900 6.495 17.573 1.00 46.72 82 ASP A O 1
ATOM 611 N N . THR A 1 83 ? 2.475 6.033 15.930 1.00 47.44 83 THR A N 1
ATOM 612 C CA . THR A 1 83 ? 1.331 5.716 16.803 1.00 47.44 83 THR A CA 1
ATOM 613 C C . THR A 1 83 ? 1.053 4.214 16.960 1.00 47.44 83 THR A C 1
ATOM 615 O O . THR A 1 83 ? 0.324 3.836 17.874 1.00 47.44 83 THR A O 1
ATOM 618 N N . GLN A 1 84 ? 1.637 3.321 16.149 1.00 44.16 84 GLN A N 1
ATOM 619 C CA . GLN A 1 84 ? 1.451 1.874 16.327 1.00 44.16 84 GLN A CA 1
ATOM 620 C C . GLN A 1 84 ? 2.762 1.108 16.175 1.00 44.16 84 GLN A C 1
ATOM 622 O O . GLN A 1 84 ? 3.524 1.298 15.237 1.00 44.16 84 GLN A O 1
ATOM 627 N N . SER A 1 85 ? 3.005 0.208 17.125 1.00 44.06 85 SER A N 1
ATOM 628 C CA . SER A 1 85 ? 4.214 -0.592 17.338 1.00 44.06 85 SER A CA 1
ATOM 629 C C . SER A 1 85 ? 4.526 -1.633 16.250 1.00 44.06 85 SER A C 1
ATOM 631 O O . SER A 1 85 ? 5.072 -2.693 16.551 1.00 44.06 85 SER A O 1
ATOM 633 N N . THR A 1 86 ? 4.199 -1.348 14.996 1.00 43.72 86 THR A N 1
ATOM 634 C CA . THR A 1 86 ? 4.499 -2.187 13.840 1.00 43.72 86 THR A CA 1
ATOM 635 C C . THR A 1 86 ? 5.507 -1.432 12.989 1.00 43.72 86 THR A C 1
ATOM 637 O O . THR A 1 86 ? 5.160 -0.778 12.011 1.00 43.72 86 THR A O 1
ATOM 640 N N . THR A 1 87 ? 6.780 -1.471 13.385 1.00 44.97 87 THR A N 1
ATOM 641 C CA . THR A 1 87 ? 7.875 -0.977 12.545 1.00 44.97 87 THR A CA 1
ATOM 642 C C . THR A 1 87 ? 7.873 -1.784 11.252 1.00 44.97 87 THR A C 1
ATOM 644 O O . THR A 1 87 ? 8.361 -2.914 11.211 1.00 44.97 87 THR A O 1
ATOM 647 N N . VAL A 1 88 ? 7.274 -1.236 10.197 1.00 48.84 88 VAL A N 1
ATOM 648 C CA . VAL A 1 88 ? 7.334 -1.826 8.865 1.00 48.84 88 VAL A CA 1
ATOM 649 C C . VAL A 1 88 ? 8.786 -1.708 8.403 1.00 48.84 88 VAL A C 1
ATOM 651 O O . VAL A 1 88 ? 9.222 -0.653 7.943 1.00 48.84 88 VAL A O 1
ATOM 654 N N . PHE A 1 89 ? 9.561 -2.784 8.565 1.00 51.16 89 PHE A N 1
ATOM 655 C CA . PHE A 1 89 ? 10.903 -2.907 8.000 1.00 51.16 89 PHE A CA 1
ATOM 656 C C . PHE A 1 89 ? 10.777 -3.094 6.489 1.00 51.16 89 PHE A C 1
ATOM 658 O O . PHE A 1 89 ? 10.847 -4.201 5.960 1.00 51.16 89 PHE A O 1
ATOM 665 N N . LEU A 1 90 ? 10.537 -1.992 5.784 1.00 55.91 90 LEU A N 1
ATOM 666 C CA . LEU A 1 90 ? 10.628 -1.959 4.336 1.00 55.91 90 LEU A CA 1
ATOM 667 C C . LEU A 1 90 ? 12.109 -1.769 3.983 1.00 55.91 90 LEU A C 1
ATOM 669 O O . LEU A 1 90 ? 12.618 -0.648 3.945 1.00 55.91 90 LEU A O 1
ATOM 673 N N . ASP A 1 91 ? 12.819 -2.878 3.777 1.00 59.94 91 ASP A N 1
ATOM 674 C CA . ASP A 1 91 ? 14.198 -2.849 3.293 1.00 59.94 91 ASP A CA 1
ATOM 675 C C . ASP A 1 91 ? 14.214 -2.458 1.803 1.00 59.94 91 ASP A C 1
ATOM 677 O O . ASP A 1 91 ? 14.182 -3.299 0.908 1.00 59.94 91 ASP A O 1
ATOM 681 N N . LEU A 1 92 ? 14.205 -1.147 1.531 1.00 63.78 92 LEU A N 1
ATOM 682 C CA . LEU A 1 92 ? 14.454 -0.584 0.195 1.00 63.78 92 LEU A CA 1
ATOM 683 C C . LEU A 1 92 ? 15.948 -0.316 -0.037 1.00 63.78 92 LEU A C 1
ATOM 685 O O . LEU A 1 92 ? 16.303 0.604 -0.788 1.00 63.78 92 LEU A O 1
ATOM 689 N N . SER A 1 93 ? 16.844 -1.047 0.632 1.00 67.94 93 SER A N 1
ATOM 690 C CA . SER A 1 93 ? 18.270 -0.889 0.374 1.00 67.94 93 SER A CA 1
ATOM 691 C C . SER A 1 93 ? 18.584 -1.215 -1.086 1.00 67.94 93 SER A C 1
ATOM 693 O O . SER A 1 93 ? 18.044 -2.133 -1.710 1.00 67.94 93 SER A O 1
ATOM 695 N N . LEU A 1 94 ? 19.458 -0.398 -1.670 1.00 67.56 94 LEU A N 1
ATOM 696 C CA . LEU A 1 94 ? 19.925 -0.608 -3.027 1.00 67.56 94 LEU A CA 1
ATOM 697 C C . LEU A 1 94 ? 20.875 -1.815 -3.014 1.00 67.56 94 LEU A C 1
ATOM 699 O O . LEU A 1 94 ? 22.056 -1.685 -2.706 1.00 67.56 94 LEU A O 1
ATOM 703 N N . ASN A 1 95 ? 20.343 -3.003 -3.289 1.00 80.81 95 ASN A N 1
ATOM 704 C CA . ASN A 1 95 ? 21.137 -4.227 -3.339 1.00 80.81 95 ASN A CA 1
ATOM 705 C C . ASN A 1 95 ? 21.922 -4.304 -4.663 1.00 80.81 95 ASN A C 1
ATOM 707 O O . ASN A 1 95 ? 21.460 -3.839 -5.710 1.00 80.81 95 ASN A O 1
ATOM 711 N N . TRP A 1 96 ? 23.086 -4.954 -4.637 1.00 82.50 96 TRP A N 1
ATOM 712 C CA . TRP A 1 96 ? 23.884 -5.273 -5.820 1.00 82.50 96 TRP A CA 1
ATOM 713 C C . TRP A 1 96 ? 23.072 -5.955 -6.932 1.00 82.50 96 TRP A C 1
ATOM 715 O O . TRP A 1 96 ? 23.275 -5.650 -8.101 1.00 82.50 96 TRP A O 1
ATOM 725 N N . HIS A 1 97 ? 22.092 -6.798 -6.592 1.00 83.81 97 HIS A N 1
ATOM 726 C CA . HIS A 1 97 ? 21.200 -7.427 -7.578 1.00 83.81 97 HIS A CA 1
ATOM 727 C C . HIS A 1 97 ? 20.388 -6.402 -8.387 1.00 83.81 97 HIS A C 1
ATOM 729 O O . HIS A 1 97 ? 20.250 -6.536 -9.603 1.00 83.81 97 HIS A O 1
ATOM 735 N N . VAL A 1 98 ? 19.886 -5.351 -7.729 1.00 81.81 98 VAL A N 1
ATOM 736 C CA . VAL A 1 98 ? 19.124 -4.270 -8.377 1.00 81.81 98 VAL A CA 1
ATOM 737 C C . VAL A 1 98 ? 20.046 -3.443 -9.268 1.00 81.81 98 VAL A C 1
ATOM 739 O O . VAL A 1 98 ? 19.675 -3.094 -10.391 1.00 81.81 98 VAL A O 1
ATOM 742 N N . LEU A 1 99 ? 21.267 -3.170 -8.803 1.00 83.06 99 LEU A N 1
ATOM 743 C CA . LEU A 1 99 ? 22.265 -2.442 -9.580 1.00 83.06 99 LEU A CA 1
ATOM 744 C C . LEU A 1 99 ? 22.699 -3.238 -10.822 1.00 83.06 99 LEU A C 1
ATOM 746 O O . LEU A 1 99 ? 22.692 -2.695 -11.925 1.00 83.06 99 LEU A O 1
ATOM 750 N N . ALA A 1 100 ? 22.994 -4.530 -10.664 1.00 86.44 100 ALA A N 1
ATOM 751 C CA . ALA A 1 100 ? 23.367 -5.428 -11.753 1.00 86.44 100 ALA A CA 1
ATOM 752 C C . ALA A 1 100 ? 22.247 -5.553 -12.795 1.00 86.44 100 ALA A C 1
ATOM 754 O O . ALA A 1 100 ? 22.508 -5.438 -13.992 1.00 86.44 100 ALA A O 1
ATOM 755 N N . PHE A 1 101 ? 20.993 -5.703 -12.353 1.00 84.75 101 PHE A N 1
ATOM 756 C CA . PHE A 1 101 ? 19.836 -5.705 -13.248 1.00 84.75 101 PHE A CA 1
ATOM 757 C C . PHE A 1 101 ? 19.691 -4.375 -13.999 1.00 84.75 101 PHE A C 1
ATOM 759 O O . PHE A 1 101 ? 19.500 -4.376 -15.212 1.00 84.75 101 PHE A O 1
ATOM 766 N N . THR A 1 102 ? 19.831 -3.240 -13.306 1.00 84.31 102 THR A N 1
ATOM 767 C CA . THR A 1 102 ? 19.709 -1.902 -13.911 1.00 84.31 102 THR A CA 1
ATOM 768 C C . THR A 1 102 ? 20.785 -1.669 -14.971 1.00 84.31 102 THR A C 1
ATOM 770 O O . THR A 1 102 ? 20.481 -1.218 -16.074 1.00 84.31 102 THR A O 1
ATOM 773 N N . ILE A 1 103 ? 22.037 -2.028 -14.670 1.00 84.06 103 ILE A N 1
ATOM 774 C CA . ILE A 1 103 ? 23.154 -1.940 -15.619 1.00 84.06 103 ILE A CA 1
ATOM 775 C C . ILE A 1 103 ? 22.917 -2.881 -16.805 1.00 84.06 103 ILE A C 1
ATOM 777 O O . ILE A 1 103 ? 23.056 -2.460 -17.953 1.00 84.06 103 ILE A O 1
ATOM 781 N N . GLY A 1 104 ? 22.508 -4.128 -16.555 1.00 85.56 104 GLY A N 1
ATOM 782 C CA . GLY A 1 104 ? 22.198 -5.100 -17.605 1.00 85.56 104 GLY A CA 1
ATOM 783 C C . GLY A 1 104 ? 21.083 -4.620 -18.535 1.00 85.56 104 GLY A C 1
ATOM 784 O O . GLY A 1 104 ? 21.227 -4.673 -19.755 1.00 85.56 104 GLY A O 1
ATOM 785 N N . ALA A 1 105 ? 20.008 -4.067 -17.975 1.00 81.94 105 ALA A N 1
ATOM 786 C CA . ALA A 1 105 ? 18.905 -3.475 -18.720 1.00 81.94 105 ALA A CA 1
ATOM 787 C C . ALA A 1 105 ? 19.345 -2.257 -19.550 1.00 81.94 105 ALA A C 1
ATOM 789 O O . ALA A 1 105 ? 18.954 -2.132 -20.715 1.00 81.94 105 ALA A O 1
ATOM 790 N N . ALA A 1 106 ? 20.184 -1.379 -18.991 1.00 81.00 106 ALA A N 1
ATOM 791 C CA . ALA A 1 106 ? 20.728 -0.225 -19.705 1.00 81.00 106 ALA A CA 1
ATOM 792 C C . ALA A 1 106 ? 21.602 -0.660 -20.891 1.00 81.00 106 ALA A C 1
ATOM 794 O O . ALA A 1 106 ? 21.409 -0.180 -22.010 1.00 81.00 106 ALA A O 1
ATOM 795 N N . VAL A 1 107 ? 22.503 -1.624 -20.679 1.00 81.81 107 VAL A N 1
ATOM 796 C CA . VAL A 1 107 ? 23.358 -2.190 -21.735 1.00 81.81 107 VAL A CA 1
ATOM 797 C C . VAL A 1 107 ? 22.517 -2.871 -22.811 1.00 81.81 107 VAL A C 1
ATOM 799 O O . VAL A 1 107 ? 22.717 -2.595 -23.993 1.00 81.81 107 VAL A O 1
ATOM 802 N N . ALA A 1 108 ? 21.542 -3.700 -22.430 1.00 81.81 108 ALA A N 1
ATOM 803 C CA . ALA A 1 108 ? 20.641 -4.357 -23.373 1.00 81.81 108 ALA A CA 1
ATOM 804 C C . ALA A 1 108 ? 19.858 -3.336 -24.210 1.00 81.81 108 ALA A C 1
ATOM 806 O O . ALA A 1 108 ? 19.744 -3.495 -25.422 1.00 81.81 108 ALA A O 1
ATOM 807 N N . THR A 1 109 ? 19.385 -2.248 -23.598 1.00 75.19 109 THR A N 1
ATOM 808 C CA . THR A 1 109 ? 18.672 -1.165 -24.294 1.00 75.19 109 THR A CA 1
ATOM 809 C C . THR A 1 109 ? 19.586 -0.447 -25.294 1.00 75.19 109 THR A C 1
ATOM 811 O O . THR A 1 109 ? 19.196 -0.237 -26.443 1.00 75.19 109 THR A O 1
ATOM 814 N N . VAL A 1 110 ? 20.825 -0.117 -24.907 1.00 75.12 110 VAL A N 1
ATOM 815 C CA . VAL A 1 110 ? 21.818 0.494 -25.813 1.00 75.12 110 VAL A CA 1
ATOM 816 C C . VAL A 1 110 ? 22.204 -0.458 -26.940 1.00 75.12 110 VAL A C 1
ATOM 818 O O . VAL A 1 110 ? 22.333 -0.020 -28.081 1.00 75.12 110 VAL A O 1
ATOM 821 N N . MET A 1 111 ? 22.354 -1.755 -26.665 1.00 74.31 111 MET A N 1
ATOM 822 C CA . MET A 1 111 ? 22.625 -2.737 -27.711 1.00 74.31 111 MET A CA 1
ATOM 823 C C . MET A 1 111 ? 21.442 -2.853 -28.671 1.00 74.31 111 MET A C 1
ATOM 825 O O . MET A 1 111 ? 21.613 -2.654 -29.866 1.00 74.31 111 MET A O 1
ATOM 829 N N . LEU A 1 112 ? 20.230 -3.099 -28.178 1.00 71.44 112 LEU A N 1
ATOM 830 C CA . LEU A 1 112 ? 19.052 -3.307 -29.023 1.00 71.44 112 LEU A CA 1
ATOM 831 C C . LEU A 1 112 ? 18.727 -2.079 -29.886 1.00 71.44 112 LEU A C 1
ATOM 833 O O . LEU A 1 112 ? 18.435 -2.219 -31.075 1.00 71.44 112 LEU A O 1
ATOM 837 N N . PHE A 1 113 ? 18.814 -0.874 -29.317 1.00 68.19 113 PHE A N 1
ATOM 838 C CA . PHE A 1 113 ? 18.352 0.346 -29.987 1.00 68.19 113 PHE A CA 1
ATOM 839 C C . PHE A 1 113 ? 19.469 1.257 -30.507 1.00 68.19 113 PHE A C 1
ATOM 841 O O . PHE A 1 113 ? 19.216 2.057 -31.404 1.00 68.19 113 PHE A O 1
ATOM 848 N N . GLY A 1 114 ? 20.702 1.132 -30.011 1.00 64.50 114 GLY A N 1
ATOM 849 C CA . GLY A 1 114 ? 21.875 1.873 -30.498 1.00 64.50 114 GLY A CA 1
ATOM 850 C C . GLY A 1 114 ? 22.618 1.167 -31.638 1.00 64.50 114 GLY A C 1
ATOM 851 O O . GLY A 1 114 ? 23.181 1.830 -32.512 1.00 64.50 114 GLY A O 1
ATOM 852 N N . ILE A 1 115 ? 22.560 -0.169 -31.700 1.00 64.69 115 ILE A N 1
ATOM 853 C CA . ILE A 1 115 ? 23.162 -0.957 -32.790 1.00 64.69 115 ILE A CA 1
ATOM 854 C C . ILE A 1 115 ? 22.299 -0.895 -34.059 1.00 64.69 115 ILE A C 1
ATOM 856 O O . ILE A 1 115 ? 22.834 -0.855 -35.170 1.00 64.69 115 ILE A O 1
ATOM 860 N N . ALA A 1 116 ? 20.972 -0.807 -33.922 1.00 62.28 116 ALA A N 1
ATOM 861 C CA . ALA A 1 116 ? 20.058 -0.741 -35.062 1.00 62.28 116 ALA A CA 1
ATOM 862 C C . ALA A 1 116 ? 20.337 0.455 -36.010 1.00 62.28 116 ALA A C 1
ATOM 864 O O . ALA A 1 116 ? 20.403 0.236 -37.221 1.00 62.28 116 ALA A O 1
ATOM 865 N N . PRO A 1 117 ? 20.578 1.695 -35.538 1.00 56.25 117 PRO A N 1
ATOM 866 C CA . PRO A 1 117 ? 21.059 2.795 -36.377 1.00 56.25 117 PRO A CA 1
ATOM 867 C C . PRO A 1 117 ? 22.459 2.566 -36.961 1.00 56.25 117 PRO A C 1
ATOM 869 O O . PRO A 1 117 ? 22.695 2.914 -38.117 1.00 56.25 117 PRO A O 1
ATOM 872 N N . ALA A 1 118 ? 23.378 1.972 -36.192 1.00 55.81 118 ALA A N 1
ATOM 873 C CA . ALA A 1 118 ? 24.773 1.770 -36.589 1.00 55.81 118 ALA A CA 1
ATOM 874 C C . ALA A 1 118 ? 24.916 0.783 -37.764 1.00 55.81 118 ALA A C 1
ATOM 876 O O . ALA A 1 118 ? 25.611 1.081 -38.736 1.00 55.81 118 ALA A O 1
ATOM 877 N N . PHE A 1 119 ? 24.191 -0.341 -37.731 1.00 54.59 119 PHE A N 1
ATOM 878 C CA . PHE A 1 119 ? 24.107 -1.272 -38.867 1.00 54.59 119 PHE A CA 1
ATOM 879 C C . PHE A 1 119 ? 23.296 -0.706 -40.037 1.00 54.59 119 PHE A C 1
ATOM 881 O O . PHE A 1 119 ? 23.527 -1.050 -41.193 1.00 54.59 119 PHE A O 1
ATOM 888 N N . ARG A 1 120 ? 22.346 0.197 -39.777 1.00 54.44 120 ARG A N 1
ATOM 889 C CA . ARG A 1 120 ? 21.583 0.851 -40.849 1.00 54.44 120 ARG A CA 1
ATOM 890 C C . ARG A 1 120 ? 22.395 1.927 -41.571 1.00 54.44 120 ARG A C 1
ATOM 892 O O . ARG A 1 120 ? 22.220 2.081 -42.775 1.00 54.44 120 ARG A O 1
ATOM 899 N N . ALA A 1 121 ? 23.308 2.621 -40.888 1.00 50.53 121 ALA A N 1
ATOM 900 C CA . ALA A 1 121 ? 24.252 3.562 -41.497 1.00 50.53 121 ALA A CA 1
ATOM 901 C C . ALA A 1 121 ? 25.312 2.850 -42.360 1.00 50.53 121 ALA A C 1
ATOM 903 O O . ALA A 1 121 ? 25.750 3.388 -43.376 1.00 50.53 121 ALA A O 1
ATOM 904 N N . SER A 1 122 ? 25.681 1.613 -42.006 1.00 46.69 122 SER A N 1
ATOM 905 C CA . SER A 1 122 ? 26.606 0.789 -42.790 1.00 46.69 122 SER A CA 1
ATOM 906 C C . SER A 1 122 ? 25.967 0.107 -44.005 1.00 46.69 122 SER A C 1
ATOM 908 O O . SER A 1 122 ? 26.691 -0.510 -44.773 1.00 46.69 122 SER A O 1
ATOM 910 N N . GLY A 1 123 ? 24.653 0.225 -44.222 1.00 45.47 123 GLY A N 1
ATOM 911 C CA . GLY A 1 123 ? 23.957 -0.318 -45.397 1.00 45.47 123 GLY A CA 1
ATOM 912 C C . GLY A 1 123 ? 23.598 0.716 -46.471 1.00 45.47 123 GLY A C 1
ATOM 913 O O . GLY A 1 123 ? 23.063 0.343 -47.507 1.00 45.47 123 GLY A O 1
ATOM 914 N N . VAL A 1 124 ? 23.855 2.011 -46.247 1.00 49.88 124 VAL A N 1
ATOM 915 C CA . VAL A 1 124 ? 23.474 3.068 -47.201 1.00 49.88 124 VAL A CA 1
ATOM 916 C C . VAL A 1 124 ? 24.502 3.142 -48.330 1.00 49.88 124 VAL A C 1
ATOM 918 O O . VAL A 1 124 ? 25.673 3.453 -48.094 1.00 49.88 124 VAL A O 1
ATOM 921 N N . THR A 1 125 ? 24.072 2.833 -49.550 1.00 45.97 125 THR A N 1
ATOM 922 C CA . THR A 1 125 ? 24.788 3.129 -50.796 1.00 45.97 125 THR A CA 1
ATOM 923 C C . THR A 1 125 ? 24.588 4.614 -51.137 1.00 45.97 125 THR A C 1
ATOM 925 O O . THR A 1 125 ? 23.441 5.058 -51.187 1.00 45.97 125 THR A O 1
ATOM 928 N N . PRO A 1 126 ? 25.653 5.402 -51.390 1.00 50.50 126 PRO A N 1
ATOM 929 C CA . PRO A 1 126 ? 25.547 6.839 -51.692 1.00 50.50 126 PRO A CA 1
ATOM 930 C C . PRO A 1 126 ? 24.653 7.172 -52.901 1.00 50.50 126 PRO A C 1
ATOM 932 O O . PRO A 1 126 ? 24.057 8.247 -52.957 1.00 50.50 126 PRO A O 1
ATOM 935 N N . MET A 1 127 ? 24.512 6.230 -53.841 1.00 46.62 127 MET A N 1
ATOM 936 C CA . MET A 1 127 ? 23.682 6.379 -55.042 1.00 46.62 127 MET A CA 1
ATOM 937 C C . MET A 1 127 ? 22.173 6.424 -54.742 1.00 46.62 127 MET A C 1
ATOM 939 O O . MET A 1 127 ? 21.432 7.111 -55.440 1.00 46.62 127 MET A O 1
ATOM 943 N N . ASP A 1 128 ? 21.711 5.731 -53.695 1.00 51.66 128 ASP A N 1
ATOM 944 C CA . ASP A 1 128 ? 20.280 5.627 -53.365 1.00 51.66 128 ASP A CA 1
ATOM 945 C C . ASP A 1 128 ? 19.756 6.858 -52.615 1.00 51.66 128 ASP A C 1
ATOM 947 O O . ASP A 1 128 ? 18.551 7.053 -52.484 1.00 51.66 128 ASP A O 1
ATOM 951 N N . THR A 1 129 ? 20.653 7.704 -52.101 1.00 48.47 129 THR A N 1
ATOM 952 C CA . THR A 1 129 ? 20.291 8.919 -51.359 1.00 48.47 129 THR A CA 1
ATOM 953 C C . THR A 1 129 ? 20.087 10.150 -52.238 1.00 48.47 129 THR A C 1
ATOM 955 O O . THR A 1 129 ? 19.499 11.110 -51.756 1.00 48.47 129 THR A O 1
ATOM 958 N N . MET A 1 130 ? 20.513 10.125 -53.508 1.00 45.69 130 MET A N 1
ATOM 959 C CA . MET A 1 130 ? 20.310 11.239 -54.454 1.00 45.69 130 MET A CA 1
ATOM 960 C C . MET A 1 130 ? 19.053 11.085 -55.326 1.00 45.69 130 MET A C 1
ATOM 962 O O . MET A 1 130 ? 18.634 12.041 -55.970 1.00 45.69 130 MET A O 1
ATOM 966 N N . LYS A 1 131 ? 18.416 9.907 -55.334 1.00 46.66 131 LYS A N 1
ATOM 967 C CA . LYS A 1 131 ? 17.079 9.715 -55.911 1.00 46.66 131 LYS A CA 1
ATOM 968 C C . LYS A 1 131 ? 16.048 9.812 -54.791 1.00 46.66 131 LYS A C 1
ATOM 970 O O . LYS A 1 131 ? 15.705 8.820 -54.162 1.00 46.66 131 LYS A O 1
ATOM 975 N N . GLU A 1 132 ? 15.542 11.014 -54.554 1.00 48.69 132 GLU A N 1
ATOM 976 C CA . GLU A 1 132 ? 14.523 11.364 -53.546 1.00 48.69 132 GLU A CA 1
ATOM 977 C C . GLU A 1 132 ? 13.133 10.697 -53.735 1.00 48.69 132 GLU A C 1
ATOM 979 O O . GLU A 1 132 ? 12.133 11.110 -53.152 1.00 48.69 132 GLU A O 1
ATOM 984 N N . GLY A 1 133 ? 13.026 9.627 -54.522 1.00 44.38 133 GLY A N 1
ATOM 985 C CA . GLY A 1 133 ? 11.762 8.961 -54.823 1.00 44.38 133 GLY A CA 1
ATOM 986 C C . GLY A 1 133 ? 11.426 7.852 -53.830 1.00 44.38 133 GLY A C 1
ATOM 987 O O . GLY A 1 133 ? 12.146 6.862 -53.740 1.00 44.38 133 GLY A O 1
ATOM 988 N N . ARG A 1 134 ? 10.296 8.010 -53.128 1.00 46.38 134 ARG A N 1
ATOM 989 C CA . ARG A 1 134 ? 9.512 6.993 -52.395 1.00 46.38 134 ARG A CA 1
ATOM 990 C C . ARG A 1 134 ? 9.724 5.551 -52.906 1.00 46.38 134 ARG A C 1
ATOM 992 O O . ARG A 1 134 ? 8.984 5.068 -53.754 1.00 46.38 134 ARG A O 1
ATOM 999 N N . GLY A 1 135 ? 10.725 4.849 -52.380 1.00 50.59 135 GLY A N 1
ATOM 1000 C CA . GLY A 1 135 ? 10.926 3.415 -52.610 1.00 50.59 135 GLY A CA 1
ATOM 1001 C C . GLY A 1 135 ? 10.336 2.580 -51.471 1.00 50.59 135 GLY A C 1
ATOM 1002 O O . GLY A 1 135 ? 10.259 3.059 -50.340 1.00 50.59 135 GLY A O 1
ATOM 1003 N N . ALA A 1 136 ? 9.994 1.314 -51.738 1.00 48.81 136 ALA A N 1
ATOM 1004 C CA . ALA A 1 136 ? 9.388 0.352 -50.797 1.00 48.81 136 ALA A CA 1
ATOM 1005 C C . ALA A 1 136 ? 10.083 0.248 -49.416 1.00 48.81 136 ALA A C 1
ATOM 1007 O O . ALA A 1 136 ? 9.463 -0.082 -48.406 1.00 48.81 136 ALA A O 1
ATOM 1008 N N . ILE A 1 137 ? 11.374 0.587 -49.350 1.00 48.88 137 ILE A N 1
ATOM 1009 C CA . ILE A 1 137 ? 12.170 0.627 -48.117 1.00 48.88 137 ILE A CA 1
ATOM 1010 C C . ILE A 1 137 ? 11.769 1.808 -47.204 1.00 48.88 137 ILE A C 1
ATOM 1012 O O . ILE A 1 137 ? 11.891 1.699 -45.986 1.00 48.88 137 ILE A O 1
ATOM 1016 N N . GLY A 1 138 ? 11.290 2.929 -47.753 1.00 53.81 138 GLY A N 1
ATOM 1017 C CA . GLY A 1 138 ? 10.762 4.070 -46.992 1.00 53.81 138 GLY A CA 1
ATOM 1018 C C . GLY A 1 138 ? 9.408 3.773 -46.344 1.00 53.81 138 GLY A C 1
ATOM 1019 O O . GLY A 1 138 ? 9.220 4.068 -45.165 1.00 53.81 138 GLY A O 1
ATOM 1020 N N . ASP A 1 139 ? 8.517 3.096 -47.068 1.00 52.81 139 ASP A N 1
ATOM 1021 C CA . ASP A 1 139 ? 7.166 2.744 -46.604 1.00 52.81 139 ASP A CA 1
ATOM 1022 C C . ASP A 1 139 ? 7.173 1.701 -45.476 1.00 52.81 139 ASP A C 1
ATOM 1024 O O . ASP A 1 139 ? 6.485 1.852 -44.464 1.00 52.81 139 ASP A O 1
ATOM 1028 N N . ALA A 1 140 ? 8.019 0.669 -45.583 1.00 55.84 140 ALA A N 1
ATOM 1029 C CA . ALA A 1 140 ? 8.195 -0.313 -44.511 1.00 55.84 140 ALA A CA 1
ATOM 1030 C C . ALA A 1 140 ? 8.779 0.316 -43.228 1.00 55.84 140 ALA A C 1
ATOM 1032 O O . ALA A 1 140 ? 8.457 -0.109 -42.116 1.00 55.84 140 ALA A O 1
ATOM 1033 N N . ARG A 1 141 ? 9.618 1.356 -43.366 1.00 56.41 141 ARG A N 1
ATOM 1034 C CA . ARG A 1 141 ? 10.228 2.081 -42.237 1.00 56.41 141 ARG A CA 1
ATOM 1035 C C . ARG A 1 141 ? 9.220 2.947 -41.492 1.00 56.41 141 ARG A C 1
ATOM 1037 O O . ARG A 1 141 ? 9.212 2.894 -40.265 1.00 56.41 141 ARG A O 1
ATOM 1044 N N . VAL A 1 142 ? 8.372 3.687 -42.213 1.00 60.56 142 VAL A N 1
ATOM 1045 C CA . VAL A 1 142 ? 7.287 4.477 -41.608 1.00 60.56 142 VAL A CA 1
ATOM 1046 C C . VAL A 1 142 ? 6.291 3.549 -40.910 1.00 60.56 142 VAL A C 1
ATOM 1048 O O . VAL A 1 142 ? 5.945 3.795 -39.758 1.00 60.56 142 VAL A O 1
ATOM 1051 N N . ARG A 1 143 ? 5.916 2.416 -41.525 1.00 60.84 143 ARG A N 1
ATOM 1052 C CA . ARG A 1 143 ? 5.002 1.437 -40.901 1.00 60.84 143 ARG A CA 1
ATOM 1053 C C . ARG A 1 143 ? 5.532 0.855 -39.587 1.00 60.84 143 ARG A C 1
ATOM 1055 O O . ARG A 1 143 ? 4.752 0.719 -38.647 1.00 60.84 143 ARG A O 1
ATOM 1062 N N . LEU A 1 144 ? 6.828 0.543 -39.484 1.00 6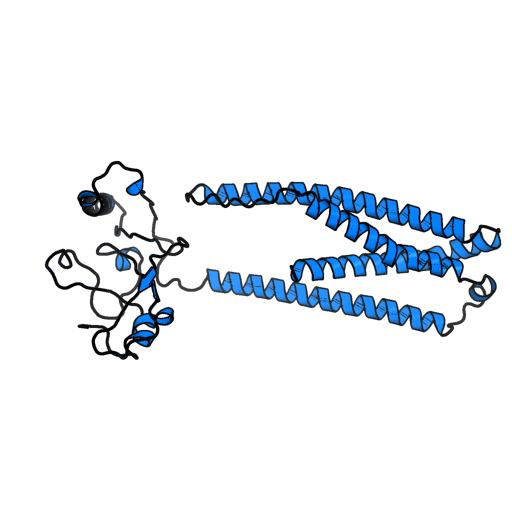4.00 144 LEU A N 1
ATOM 1063 C CA . LEU A 1 144 ? 7.400 -0.023 -38.255 1.00 64.00 144 LEU A CA 1
ATOM 1064 C C . LEU A 1 144 ? 7.440 1.001 -37.108 1.00 64.00 144 LEU A C 1
ATOM 1066 O O . LEU A 1 144 ? 7.066 0.670 -35.983 1.00 64.00 144 LEU A O 1
ATOM 1070 N N . SER A 1 145 ? 7.845 2.248 -37.384 1.00 66.88 145 SER A N 1
ATOM 1071 C CA . SER A 1 145 ? 7.828 3.319 -36.377 1.00 66.88 145 SER A CA 1
ATOM 1072 C C . SER A 1 145 ? 6.405 3.689 -35.966 1.00 66.88 145 SER A C 1
ATOM 1074 O O . SER A 1 145 ? 6.141 3.877 -34.783 1.00 66.88 145 SER A O 1
ATOM 1076 N N . SER A 1 146 ? 5.465 3.726 -36.914 1.00 70.88 146 SER A N 1
ATOM 1077 C CA . SER A 1 146 ? 4.051 3.973 -36.623 1.00 70.88 146 SER A CA 1
ATOM 1078 C C . SER A 1 146 ? 3.444 2.860 -35.764 1.00 70.88 146 SER A C 1
ATOM 1080 O O . SER A 1 146 ? 2.723 3.161 -34.820 1.00 70.88 146 SER A O 1
ATOM 1082 N N . GLY A 1 147 ? 3.778 1.590 -36.019 1.00 75.81 147 GLY A N 1
ATOM 1083 C CA . GLY A 1 147 ? 3.327 0.463 -35.194 1.00 75.81 147 GLY A CA 1
ATOM 1084 C C . GLY A 1 147 ? 3.852 0.521 -33.755 1.00 75.81 147 GLY A C 1
ATOM 1085 O O . GLY A 1 147 ? 3.082 0.340 -32.814 1.00 75.81 147 GLY A O 1
ATOM 1086 N N . LEU A 1 148 ? 5.139 0.843 -33.575 1.00 72.44 148 LEU A N 1
ATOM 1087 C CA . LEU A 1 148 ? 5.752 1.052 -32.255 1.00 72.44 148 LEU A CA 1
ATOM 1088 C C . LEU A 1 148 ? 5.088 2.200 -31.487 1.00 72.44 148 LEU A C 1
ATOM 1090 O O . LEU A 1 148 ? 4.793 2.048 -30.304 1.00 72.44 148 LEU A O 1
ATOM 1094 N N . VAL A 1 149 ? 4.813 3.325 -32.154 1.00 78.94 149 VAL A N 1
ATOM 1095 C CA . VAL A 1 149 ? 4.128 4.476 -31.545 1.00 78.94 149 VAL A CA 1
ATOM 1096 C C . VAL A 1 149 ? 2.697 4.121 -31.141 1.00 78.94 149 VAL A C 1
ATOM 1098 O O . VAL A 1 149 ? 2.293 4.439 -30.026 1.00 78.94 149 VAL A O 1
ATOM 1101 N N . VAL A 1 150 ? 1.941 3.420 -31.992 1.00 83.19 150 VAL A N 1
ATOM 1102 C CA . VAL A 1 150 ? 0.569 2.988 -31.671 1.00 83.19 150 VAL A CA 1
ATOM 1103 C C . VAL A 1 150 ? 0.559 2.012 -30.496 1.00 83.19 150 VAL A C 1
ATOM 1105 O O . VAL A 1 150 ? -0.225 2.195 -29.564 1.00 83.19 150 VAL A O 1
ATOM 1108 N N . ALA A 1 151 ? 1.442 1.009 -30.491 1.00 79.56 151 ALA A N 1
ATOM 1109 C CA . ALA A 1 151 ? 1.555 0.054 -29.388 1.00 79.56 151 ALA A CA 1
ATOM 1110 C C . ALA A 1 151 ? 1.916 0.756 -28.071 1.00 79.56 151 ALA A C 1
ATOM 1112 O O . ALA A 1 151 ? 1.310 0.490 -27.033 1.00 79.56 151 ALA A O 1
ATOM 1113 N N . GLN A 1 152 ? 2.855 1.702 -28.124 1.00 81.88 152 GLN A N 1
ATOM 1114 C CA . GLN A 1 152 ? 3.251 2.494 -26.969 1.00 81.88 152 GLN A CA 1
ATOM 1115 C C . GLN A 1 152 ? 2.096 3.357 -26.449 1.00 81.88 152 GLN A C 1
ATOM 1117 O O . GLN A 1 152 ? 1.815 3.330 -25.254 1.00 81.88 152 GLN A O 1
ATOM 1122 N N . LEU A 1 153 ? 1.409 4.092 -27.329 1.00 87.25 153 LEU A N 1
ATOM 1123 C CA . LEU A 1 153 ? 0.288 4.953 -26.953 1.00 87.25 153 LEU A CA 1
ATOM 1124 C C . LEU A 1 153 ? -0.850 4.131 -26.340 1.00 87.25 153 LEU A C 1
ATOM 1126 O O . LEU A 1 153 ? -1.386 4.501 -25.299 1.00 87.25 153 LEU A O 1
ATOM 1130 N N . THR A 1 154 ? -1.158 2.978 -26.938 1.00 87.12 154 THR A N 1
ATOM 1131 C CA . THR A 1 154 ? -2.156 2.033 -26.420 1.00 87.12 154 THR A CA 1
ATOM 1132 C C . THR A 1 154 ? -1.785 1.572 -25.013 1.00 87.12 154 THR A C 1
ATOM 1134 O O . THR A 1 154 ? -2.607 1.649 -24.101 1.00 87.12 154 THR A O 1
ATOM 1137 N N . LEU A 1 155 ? -0.532 1.158 -24.799 1.00 84.69 155 LEU A N 1
ATOM 1138 C CA . LEU A 1 155 ? -0.062 0.711 -23.489 1.00 84.69 155 LEU A CA 1
ATOM 1139 C C . LEU A 1 155 ? -0.076 1.842 -22.447 1.00 84.69 155 LEU A C 1
ATOM 1141 O O . LEU A 1 155 ? -0.475 1.620 -21.303 1.00 84.69 155 LEU A O 1
ATOM 1145 N N . SER A 1 156 ? 0.305 3.062 -22.834 1.00 86.06 156 SER A N 1
ATOM 1146 C CA . SER A 1 156 ? 0.227 4.241 -21.965 1.00 86.06 156 SER A CA 1
ATOM 1147 C C . SER A 1 156 ? -1.211 4.556 -21.552 1.00 86.06 156 SER A C 1
ATOM 1149 O O . SER A 1 156 ? -1.459 4.774 -20.368 1.00 86.06 156 SER A O 1
ATOM 1151 N N . VAL A 1 157 ? -2.164 4.527 -22.488 1.00 89.62 157 VAL A N 1
ATOM 1152 C CA . VAL A 1 157 ? -3.588 4.751 -22.190 1.00 89.62 157 VAL A CA 1
ATOM 1153 C C . VAL A 1 157 ? -4.115 3.683 -21.231 1.00 89.62 157 VAL A C 1
ATOM 1155 O O . VAL A 1 157 ? -4.753 4.028 -20.239 1.00 89.62 157 VAL A O 1
ATOM 1158 N N . VAL A 1 158 ? -3.796 2.404 -21.456 1.00 89.00 158 VAL A N 1
ATOM 1159 C CA . VAL A 1 158 ? -4.195 1.305 -20.557 1.00 89.00 158 VAL A CA 1
ATOM 1160 C C . VAL A 1 158 ? -3.662 1.517 -19.138 1.00 89.00 158 VAL A C 1
ATOM 1162 O O . VAL A 1 158 ? -4.417 1.372 -18.178 1.00 89.00 158 VAL A O 1
ATOM 1165 N N . LEU A 1 159 ? -2.390 1.899 -18.985 1.00 85.88 159 LEU A N 1
ATOM 1166 C CA . LEU A 1 159 ? -1.797 2.166 -17.669 1.00 85.88 159 LEU A CA 1
ATOM 1167 C C . LEU A 1 159 ? -2.459 3.355 -16.962 1.00 85.88 159 LEU A C 1
ATOM 1169 O O . LEU A 1 159 ? -2.719 3.277 -15.762 1.00 85.88 159 LEU A O 1
ATOM 1173 N N . VAL A 1 160 ? -2.767 4.431 -17.692 1.00 90.12 160 VAL A N 1
ATOM 1174 C CA . VAL A 1 160 ? -3.466 5.603 -17.139 1.00 90.12 160 VAL A CA 1
ATOM 1175 C C . VAL A 1 160 ? -4.882 5.239 -16.696 1.00 90.12 160 VAL A C 1
ATOM 1177 O O . VAL A 1 160 ? -5.287 5.606 -15.595 1.00 90.12 160 VAL A O 1
ATOM 1180 N N . VAL A 1 161 ? -5.619 4.471 -17.503 1.00 92.44 161 VAL A N 1
ATOM 1181 C CA . VAL A 1 161 ? -6.963 3.992 -17.144 1.00 92.44 161 VAL A CA 1
ATOM 1182 C C . VAL A 1 161 ? -6.905 3.088 -15.912 1.00 92.44 161 VAL A C 1
ATOM 1184 O O . VAL A 1 161 ? -7.684 3.285 -14.983 1.00 92.44 161 VAL A O 1
ATOM 1187 N N . ALA A 1 162 ? -5.961 2.145 -15.855 1.00 88.56 162 ALA A N 1
ATOM 1188 C CA . ALA A 1 162 ? -5.783 1.267 -14.699 1.00 88.56 162 ALA A CA 1
ATOM 1189 C C . ALA A 1 162 ? -5.458 2.055 -13.418 1.00 88.56 162 ALA A C 1
ATOM 1191 O O . ALA A 1 162 ? -6.043 1.792 -12.368 1.00 88.56 162 ALA A O 1
ATOM 1192 N N . ALA A 1 163 ? -4.581 3.059 -13.506 1.00 88.38 163 ALA A N 1
ATOM 1193 C CA . ALA A 1 163 ? -4.267 3.944 -12.387 1.00 88.38 163 ALA A CA 1
ATOM 1194 C C . ALA A 1 163 ? -5.487 4.771 -11.945 1.00 88.38 163 ALA A C 1
ATOM 1196 O O . ALA A 1 163 ? -5.775 4.851 -10.753 1.00 88.38 163 ALA A O 1
ATOM 1197 N N . GLY A 1 164 ? -6.243 5.336 -12.891 1.00 93.56 164 GLY A N 1
ATOM 1198 C CA . GLY A 1 164 ? -7.465 6.088 -12.601 1.00 93.56 164 GLY A CA 1
ATOM 1199 C C . GLY A 1 164 ? -8.545 5.228 -11.942 1.00 93.56 164 GLY A C 1
ATOM 1200 O O . GLY A 1 164 ? -9.159 5.650 -10.963 1.00 93.56 164 GLY A O 1
ATOM 1201 N N . LEU A 1 165 ? -8.736 3.994 -12.417 1.00 93.69 165 LEU A N 1
ATOM 1202 C CA . LEU A 1 165 ? -9.639 3.022 -11.798 1.00 93.69 165 LEU A CA 1
ATOM 1203 C C . LEU A 1 165 ? -9.191 2.650 -10.387 1.00 93.69 165 LEU A C 1
ATOM 1205 O O . LEU A 1 165 ? -10.037 2.567 -9.500 1.00 93.69 165 LEU A O 1
ATOM 1209 N N . LEU A 1 166 ? -7.889 2.468 -10.158 1.00 92.69 166 LEU A N 1
ATOM 1210 C CA . LEU A 1 166 ? -7.353 2.186 -8.829 1.00 92.69 166 LEU A CA 1
ATOM 1211 C C . LEU A 1 166 ? -7.635 3.342 -7.864 1.00 92.69 166 LEU A C 1
ATOM 1213 O O . LEU A 1 166 ? -8.172 3.107 -6.786 1.00 92.69 166 LEU A O 1
ATOM 1217 N N . VAL A 1 167 ? -7.339 4.583 -8.264 1.00 93.31 167 VAL A N 1
ATOM 1218 C CA . VAL A 1 167 ? -7.608 5.781 -7.449 1.00 93.31 167 VAL A CA 1
ATOM 1219 C C . VAL A 1 167 ? -9.101 5.921 -7.168 1.00 93.31 167 VAL A C 1
ATOM 1221 O O . VAL A 1 167 ? -9.490 6.135 -6.023 1.00 93.31 167 VAL A O 1
ATOM 1224 N N . ARG A 1 168 ? -9.953 5.739 -8.184 1.00 94.44 168 ARG A N 1
ATOM 1225 C CA . ARG A 1 168 ? -11.413 5.771 -8.025 1.00 94.44 168 ARG A CA 1
ATOM 1226 C C . ARG A 1 168 ? -11.903 4.689 -7.066 1.00 94.44 168 ARG A C 1
ATOM 1228 O O . ARG A 1 168 ? -12.735 4.968 -6.212 1.00 94.44 168 ARG A O 1
ATOM 1235 N N . THR A 1 169 ? -11.394 3.469 -7.201 1.00 92.19 169 THR A N 1
ATOM 1236 C CA . THR A 1 169 ? -11.770 2.337 -6.342 1.00 92.19 169 THR A CA 1
ATOM 1237 C C . THR A 1 169 ? -11.324 2.584 -4.909 1.00 92.19 169 THR A C 1
ATOM 1239 O O . THR A 1 169 ? -12.107 2.389 -3.988 1.00 92.19 169 THR A O 1
ATOM 1242 N N . PHE A 1 170 ? -10.106 3.088 -4.712 1.00 91.06 170 PHE A N 1
ATOM 1243 C CA . PHE A 1 170 ? -9.596 3.455 -3.396 1.00 91.06 170 PHE A CA 1
ATOM 1244 C C . PHE A 1 170 ? -10.425 4.572 -2.752 1.00 91.06 170 PHE A C 1
ATOM 1246 O O . PHE A 1 170 ? -10.828 4.438 -1.603 1.00 91.06 170 PHE A O 1
ATOM 1253 N N . ALA A 1 171 ? -10.750 5.635 -3.493 1.00 90.44 171 ALA A N 1
ATOM 1254 C CA . ALA A 1 171 ? -11.603 6.720 -3.002 1.00 90.44 171 ALA A CA 1
ATOM 1255 C C . ALA A 1 171 ? -13.023 6.236 -2.663 1.00 90.44 171 ALA A C 1
ATOM 1257 O O . ALA A 1 171 ? -13.608 6.652 -1.663 1.00 90.44 171 ALA A O 1
ATOM 1258 N N . SER A 1 172 ? -13.565 5.316 -3.466 1.00 90.31 172 SER A N 1
ATOM 1259 C CA . SER A 1 172 ? -14.849 4.679 -3.180 1.00 90.31 172 SER A CA 1
ATOM 1260 C C . SER A 1 172 ? -14.780 3.824 -1.916 1.00 90.31 172 SER A C 1
ATOM 1262 O O . SER A 1 172 ? -15.676 3.914 -1.091 1.00 90.31 172 SER A O 1
ATOM 1264 N N . LEU A 1 173 ? -13.721 3.030 -1.732 1.00 87.06 173 LEU A N 1
ATOM 1265 C CA . LEU A 1 173 ? -13.530 2.214 -0.529 1.00 87.06 173 LEU A CA 1
ATOM 1266 C C . LEU A 1 173 ? -13.341 3.079 0.721 1.00 87.06 173 LEU A C 1
ATOM 1268 O O . LEU A 1 173 ? -13.881 2.751 1.771 1.00 87.06 173 LEU A O 1
ATOM 1272 N N . ALA A 1 174 ? -12.624 4.197 0.603 1.00 84.25 174 ALA A N 1
ATOM 1273 C CA . ALA A 1 174 ? -12.381 5.129 1.701 1.00 84.25 174 ALA A CA 1
ATOM 1274 C C . ALA A 1 174 ? -13.633 5.911 2.142 1.00 84.25 174 ALA A C 1
ATOM 1276 O O . ALA A 1 174 ? -13.636 6.475 3.230 1.00 84.25 174 ALA A O 1
ATOM 1277 N N . SER A 1 175 ? -14.677 5.956 1.308 1.00 83.12 175 SER A N 1
ATOM 1278 C CA . SER A 1 175 ? -15.947 6.641 1.598 1.00 83.12 175 SER A CA 1
ATOM 1279 C C . SER A 1 175 ? -17.103 5.685 1.896 1.00 83.12 175 SER A C 1
ATOM 1281 O O . SER A 1 175 ? -18.220 6.139 2.148 1.00 83.12 175 SER A O 1
ATOM 1283 N N . LEU A 1 176 ? -16.863 4.370 1.879 1.00 83.56 176 LEU A N 1
ATOM 1284 C CA . LEU A 1 176 ? -17.887 3.408 2.265 1.00 83.56 176 LEU A CA 1
ATOM 1285 C C . LEU A 1 176 ? -18.278 3.623 3.733 1.00 83.56 176 LEU A C 1
ATOM 1287 O O . LEU A 1 176 ? -17.396 3.788 4.580 1.00 83.56 176 LEU A O 1
ATOM 1291 N N . PRO A 1 177 ? -19.582 3.580 4.057 1.00 81.00 177 PRO A N 1
ATOM 1292 C CA . PRO A 1 177 ? -20.028 3.635 5.438 1.00 81.00 177 PRO A CA 1
ATOM 1293 C C . PRO A 1 177 ? -19.440 2.440 6.191 1.00 81.00 177 PRO A C 1
ATOM 1295 O O . PRO A 1 177 ? -19.725 1.286 5.876 1.00 81.00 177 PRO A O 1
ATOM 1298 N N . LEU A 1 178 ? -18.606 2.723 7.191 1.00 82.31 178 LEU A N 1
ATOM 1299 C CA . LEU A 1 178 ? -17.846 1.709 7.929 1.00 82.31 178 LEU A CA 1
ATOM 1300 C C . LEU A 1 178 ? -18.715 0.887 8.899 1.00 82.31 178 LEU A C 1
ATOM 1302 O O . LEU A 1 178 ? -18.222 -0.039 9.537 1.00 82.31 178 LEU A O 1
ATOM 1306 N N . GLY A 1 179 ? -19.999 1.236 9.035 1.00 82.56 179 GLY A N 1
ATOM 1307 C CA . GLY A 1 179 ? -20.891 0.688 10.059 1.00 82.56 179 GLY A CA 1
ATOM 1308 C C . GLY A 1 179 ? -20.620 1.237 11.467 1.00 82.56 179 GLY A C 1
ATOM 1309 O O . GLY A 1 179 ? -21.201 0.750 12.431 1.00 82.56 179 GLY A O 1
ATOM 1310 N N . PHE A 1 180 ? -19.745 2.237 11.591 1.00 86.12 180 PHE A N 1
ATOM 1311 C CA . PHE A 1 180 ? -19.464 3.007 12.805 1.00 86.12 180 PHE A CA 1
ATOM 1312 C C . PHE A 1 180 ? -19.095 4.452 12.429 1.00 86.12 180 PHE A C 1
ATOM 1314 O O . PHE A 1 180 ? -18.792 4.726 11.265 1.00 86.12 180 PHE A O 1
ATOM 1321 N N . GLU A 1 181 ? -19.112 5.367 13.399 1.00 86.62 181 GLU A N 1
ATOM 1322 C CA . GLU A 1 181 ? -18.794 6.790 13.222 1.00 86.62 181 GLU A CA 1
ATOM 1323 C C . GLU A 1 181 ? -17.320 7.082 13.580 1.00 86.62 181 GLU A C 1
ATOM 1325 O O . GLU A 1 181 ? -16.985 7.182 14.761 1.00 86.62 181 GLU A O 1
ATOM 1330 N N . PRO A 1 182 ? -16.406 7.240 12.603 1.00 80.81 182 PRO A N 1
ATOM 1331 C CA . PRO A 1 182 ? -14.984 7.448 12.893 1.00 80.81 182 PRO A CA 1
ATOM 1332 C C . PRO A 1 182 ? -14.669 8.845 13.456 1.00 80.81 182 PRO A C 1
ATOM 1334 O O . PRO A 1 182 ? -13.730 8.991 14.232 1.00 80.81 182 PRO A O 1
ATOM 1337 N N . ASP A 1 183 ? -15.452 9.868 13.103 1.00 84.50 183 ASP A N 1
ATOM 1338 C CA . ASP A 1 183 ? -15.119 11.276 13.380 1.00 84.50 183 ASP A CA 1
ATOM 1339 C C . ASP A 1 183 ? -15.267 11.678 14.856 1.00 84.50 183 ASP A C 1
ATOM 1341 O O . ASP A 1 183 ? -14.799 12.739 15.270 1.00 84.50 183 ASP A O 1
ATOM 1345 N N . ARG A 1 184 ? -15.951 10.856 15.660 1.00 84.94 184 ARG A N 1
ATOM 1346 C CA . ARG A 1 184 ? -16.329 11.178 17.048 1.00 84.94 184 ARG A CA 1
ATOM 1347 C C . ARG A 1 184 ? -15.737 10.222 18.077 1.00 84.94 184 ARG A C 1
ATOM 1349 O O . ARG A 1 184 ? -16.111 10.278 19.246 1.00 84.94 184 ARG A O 1
ATOM 1356 N N . VAL A 1 185 ? -14.809 9.361 17.661 1.00 88.88 185 VAL A N 1
ATOM 1357 C CA . VAL A 1 185 ? -14.242 8.312 18.511 1.00 88.88 185 VAL A CA 1
ATOM 1358 C C . VAL A 1 185 ? -12.736 8.499 18.637 1.00 88.88 185 VAL A C 1
ATOM 1360 O O . VAL A 1 185 ? -11.994 8.420 17.662 1.00 88.88 185 VAL A O 1
ATOM 1363 N N . LEU A 1 186 ? -12.269 8.704 19.869 1.00 89.19 186 LEU A N 1
ATOM 1364 C CA . LEU A 1 186 ? -10.845 8.705 20.187 1.00 89.19 186 LEU A CA 1
ATOM 1365 C C . LEU A 1 186 ? -10.402 7.293 20.579 1.00 89.19 186 LEU A C 1
ATOM 1367 O O . LEU A 1 186 ? -10.864 6.743 21.577 1.00 89.19 186 LEU A O 1
ATOM 1371 N N . VAL A 1 187 ? -9.465 6.725 19.821 1.00 88.00 187 VAL A N 1
ATOM 1372 C CA . VAL A 1 187 ? -8.884 5.413 20.125 1.00 88.00 187 VAL A CA 1
ATOM 1373 C C . VAL A 1 187 ? -7.630 5.583 20.974 1.00 88.00 187 VAL A C 1
ATOM 1375 O O . VAL A 1 187 ? -6.635 6.153 20.529 1.00 88.00 187 VAL A O 1
ATOM 1378 N N . VAL A 1 188 ? -7.654 5.027 22.184 1.00 86.31 188 VAL A N 1
ATOM 1379 C CA . VAL A 1 188 ? -6.489 4.961 23.074 1.00 86.31 188 VAL A CA 1
ATOM 1380 C C . VAL A 1 188 ? -6.060 3.506 23.205 1.00 86.31 188 VAL A C 1
ATOM 1382 O O . VAL A 1 188 ? -6.821 2.664 23.675 1.00 86.31 188 VAL A O 1
ATOM 1385 N N . THR A 1 189 ? -4.832 3.199 22.786 1.00 81.44 189 THR A N 1
ATOM 1386 C CA . THR A 1 189 ? -4.289 1.836 22.866 1.00 81.44 189 THR A CA 1
ATOM 1387 C C . THR A 1 189 ? -3.427 1.696 24.113 1.00 81.44 189 THR A C 1
ATOM 1389 O O . THR A 1 189 ? -2.407 2.370 24.245 1.00 81.44 189 THR A O 1
ATOM 1392 N N . VAL A 1 190 ? -3.811 0.795 25.019 1.00 77.50 190 VAL A N 1
ATOM 1393 C CA . VAL A 1 190 ? -3.058 0.508 26.247 1.00 77.50 190 VAL A CA 1
ATOM 1394 C C . VAL A 1 190 ? -2.603 -0.946 26.225 1.00 77.50 190 VAL A C 1
ATOM 1396 O O . VAL A 1 190 ? -3.414 -1.866 26.157 1.00 77.50 190 VAL A O 1
ATOM 1399 N N . SER A 1 191 ? -1.291 -1.174 26.297 1.00 72.38 191 SER A N 1
ATOM 1400 C CA . SER A 1 191 ? -0.735 -2.528 26.352 1.00 72.38 191 SER A CA 1
ATOM 1401 C C . SER A 1 191 ? -0.570 -2.984 27.800 1.00 72.38 191 SER A C 1
ATOM 1403 O O . SER A 1 191 ? 0.431 -2.686 28.450 1.00 72.38 191 SER A O 1
ATOM 1405 N N . ALA A 1 192 ? -1.531 -3.764 28.298 1.00 65.69 192 ALA A N 1
ATOM 1406 C CA . ALA A 1 192 ? -1.407 -4.424 29.601 1.00 65.69 192 ALA A CA 1
ATOM 1407 C C . ALA A 1 192 ? -0.422 -5.610 29.585 1.00 65.69 192 ALA A C 1
ATOM 1409 O O . ALA A 1 192 ? -0.025 -6.083 30.643 1.00 65.69 192 ALA A O 1
ATOM 1410 N N . GLN A 1 193 ? 0.002 -6.083 28.405 1.00 62.47 193 GLN A N 1
ATOM 1411 C CA . GLN A 1 193 ? 1.008 -7.147 28.280 1.00 62.47 193 GLN A CA 1
ATOM 1412 C C . GLN A 1 193 ? 2.407 -6.694 28.713 1.00 62.47 193 GLN A C 1
ATOM 1414 O O . GLN A 1 193 ? 3.200 -7.516 29.158 1.00 62.47 193 GLN A O 1
ATOM 1419 N N . ARG A 1 194 ? 2.711 -5.396 28.585 1.00 57.91 194 ARG A N 1
ATOM 1420 C CA . ARG A 1 194 ? 3.988 -4.816 29.030 1.00 57.91 194 ARG A CA 1
ATOM 1421 C C . ARG A 1 194 ? 3.996 -4.442 30.510 1.00 57.91 194 ARG A C 1
ATOM 1423 O O . ARG A 1 194 ? 5.060 -4.181 31.058 1.00 57.91 194 ARG A O 1
ATOM 1430 N N . ALA A 1 195 ? 2.828 -4.396 31.142 1.00 62.34 195 ALA A N 1
ATOM 1431 C CA . ALA A 1 195 ? 2.709 -4.134 32.564 1.00 62.34 195 ALA A CA 1
ATOM 1432 C C . ALA A 1 195 ? 2.792 -5.461 33.335 1.00 62.34 195 ALA A C 1
ATOM 1434 O O . ALA A 1 195 ? 2.216 -6.466 32.917 1.00 62.34 195 ALA A O 1
ATOM 1435 N N . THR A 1 196 ? 3.476 -5.473 34.478 1.00 68.94 196 THR A N 1
ATOM 1436 C CA . THR A 1 196 ? 3.525 -6.584 35.451 1.00 68.94 196 THR A CA 1
ATOM 1437 C C . THR A 1 196 ? 2.185 -6.739 36.186 1.00 68.94 196 THR A C 1
ATOM 1439 O O . THR A 1 196 ? 2.107 -6.736 37.409 1.00 68.94 196 THR A O 1
ATOM 1442 N N . VAL A 1 197 ? 1.096 -6.827 35.422 1.00 72.94 197 VAL A N 1
ATOM 1443 C CA . VAL A 1 197 ? -0.277 -6.947 35.909 1.00 72.94 197 VAL A CA 1
ATOM 1444 C C . VAL A 1 197 ? -0.722 -8.395 35.767 1.00 72.94 197 VAL A C 1
ATOM 1446 O O . VAL A 1 197 ? -0.677 -8.967 34.668 1.00 72.94 197 VAL A O 1
ATOM 1449 N N . ASP A 1 198 ? -1.183 -8.953 36.886 1.00 79.69 198 ASP A N 1
ATOM 1450 C CA . ASP A 1 198 ? -1.797 -10.276 36.970 1.00 79.69 198 ASP A CA 1
ATOM 1451 C C . ASP A 1 198 ? -2.904 -10.423 35.904 1.00 79.69 198 ASP A C 1
ATOM 1453 O O . ASP A 1 198 ? -3.766 -9.540 35.809 1.00 79.69 198 ASP A O 1
ATOM 1457 N N . PRO A 1 199 ? -2.909 -11.502 35.094 1.00 75.44 199 PRO A N 1
ATOM 1458 C CA . PRO A 1 199 ? -3.964 -11.784 34.124 1.00 75.44 199 PRO A CA 1
ATOM 1459 C C . PRO A 1 199 ? -5.392 -11.595 34.650 1.00 75.44 199 PRO A C 1
ATOM 1461 O O . PRO A 1 199 ? -6.220 -11.041 33.926 1.00 75.44 199 PRO A O 1
ATOM 1464 N N . ALA A 1 200 ? -5.671 -11.973 35.902 1.00 78.56 200 ALA A N 1
ATOM 1465 C CA . ALA A 1 200 ? -7.002 -11.855 36.504 1.00 78.56 200 ALA A CA 1
ATOM 1466 C C . ALA A 1 200 ? -7.432 -10.395 36.744 1.00 78.56 200 ALA A C 1
ATOM 1468 O O . ALA A 1 200 ? -8.621 -10.085 36.759 1.00 78.56 200 ALA A O 1
ATOM 1469 N N . GLN A 1 201 ? -6.474 -9.479 36.902 1.00 79.44 201 GLN A N 1
ATOM 1470 C CA . GLN A 1 201 ? -6.720 -8.057 37.174 1.00 79.44 201 GLN A CA 1
ATOM 1471 C C . GLN A 1 201 ? -6.845 -7.214 35.898 1.00 79.44 201 GLN A C 1
ATOM 1473 O O . GLN A 1 201 ? -7.287 -6.066 35.963 1.00 79.44 201 GLN A O 1
ATOM 1478 N N . ARG A 1 202 ? -6.478 -7.756 34.728 1.00 77.75 202 ARG A N 1
ATOM 1479 C CA . ARG A 1 202 ? -6.421 -6.985 33.474 1.00 77.75 202 ARG A CA 1
ATOM 1480 C C . ARG A 1 202 ? -7.788 -6.436 33.068 1.00 77.75 202 ARG A C 1
ATOM 1482 O O . ARG A 1 202 ? -7.899 -5.233 32.862 1.00 77.75 202 ARG A O 1
ATOM 1489 N N . ILE A 1 203 ? -8.817 -7.283 33.000 1.00 79.25 203 ILE A N 1
ATOM 1490 C CA . ILE A 1 203 ? -10.176 -6.866 32.607 1.00 79.25 203 ILE A CA 1
ATOM 1491 C C . ILE A 1 203 ? -10.748 -5.825 33.596 1.00 79.25 203 ILE A C 1
ATOM 1493 O O . ILE A 1 203 ? -11.094 -4.733 33.141 1.00 79.25 203 ILE A O 1
ATOM 1497 N N . PRO A 1 204 ? -10.726 -6.051 34.929 1.00 82.12 204 PRO A N 1
ATOM 1498 C CA . PRO A 1 204 ? -11.196 -5.054 35.898 1.00 82.12 204 PRO A CA 1
ATOM 1499 C C . PRO A 1 204 ? -10.473 -3.700 35.841 1.00 82.12 204 PRO A C 1
ATOM 1501 O O . PRO A 1 204 ? -11.044 -2.667 36.191 1.00 82.12 204 PRO A O 1
ATOM 1504 N N . ILE A 1 205 ? -9.193 -3.668 35.453 1.00 84.25 205 ILE A N 1
ATOM 1505 C CA . ILE A 1 205 ? -8.455 -2.408 35.272 1.00 84.25 205 ILE A CA 1
ATOM 1506 C C . ILE A 1 205 ? -9.007 -1.625 34.079 1.00 84.25 205 ILE A C 1
ATOM 1508 O O . ILE A 1 205 ? -9.229 -0.421 34.205 1.00 84.25 205 ILE A O 1
ATOM 1512 N N . PHE A 1 206 ? -9.258 -2.290 32.949 1.00 83.50 206 PHE A N 1
ATOM 1513 C CA . PHE A 1 206 ? -9.838 -1.643 31.771 1.00 83.50 206 PHE A CA 1
ATOM 1514 C C . PHE A 1 206 ? -11.266 -1.158 32.020 1.00 83.50 206 PHE A C 1
ATOM 1516 O O . PHE A 1 206 ? -11.597 -0.049 31.611 1.00 83.50 206 PHE A O 1
ATOM 1523 N N . GLU A 1 207 ? -12.085 -1.925 32.739 1.00 82.31 207 GLU A N 1
ATOM 1524 C CA . GLU A 1 207 ? -13.442 -1.507 33.112 1.00 82.31 207 GLU A CA 1
ATOM 1525 C C . GLU A 1 207 ? -13.431 -0.264 34.008 1.00 82.31 207 GLU A C 1
ATOM 1527 O O . GLU A 1 207 ? -14.152 0.700 33.746 1.00 82.31 207 GLU A O 1
ATOM 1532 N N . ARG A 1 208 ? -12.557 -0.226 35.026 1.00 86.06 208 ARG A N 1
ATOM 1533 C CA . ARG A 1 208 ? -12.385 0.965 35.874 1.00 86.06 208 ARG A CA 1
ATOM 1534 C C . ARG A 1 208 ? -11.881 2.168 35.083 1.00 86.06 208 ARG A C 1
ATOM 1536 O O . ARG A 1 208 ? -12.358 3.277 35.304 1.00 86.06 208 ARG A O 1
ATOM 1543 N N . ALA A 1 209 ? -10.938 1.959 34.166 1.00 88.12 209 ALA A N 1
ATOM 1544 C CA . ALA A 1 209 ? -10.425 3.021 33.307 1.00 88.12 209 ALA A CA 1
ATOM 1545 C C . ALA A 1 209 ? -11.521 3.574 32.383 1.00 88.12 209 ALA A C 1
ATOM 1547 O O . ALA A 1 209 ? -11.687 4.788 32.303 1.00 88.12 209 ALA A O 1
ATOM 1548 N N . ALA A 1 210 ? -12.311 2.705 31.747 1.00 88.06 210 ALA A N 1
ATOM 1549 C CA . ALA A 1 210 ? -13.445 3.111 30.921 1.00 88.06 210 ALA A CA 1
ATOM 1550 C C . ALA A 1 210 ? -14.486 3.889 31.742 1.00 88.06 210 ALA A C 1
ATOM 1552 O O . ALA A 1 210 ? -14.918 4.961 31.323 1.00 88.06 210 ALA A O 1
ATOM 1553 N N . GLY A 1 211 ? -14.819 3.416 32.948 1.00 89.06 211 GLY A N 1
ATOM 1554 C CA . GLY A 1 211 ? -15.716 4.121 33.868 1.00 89.06 211 GLY A CA 1
ATOM 1555 C C . GLY A 1 211 ? -15.201 5.508 34.270 1.00 89.06 211 GLY A C 1
ATOM 1556 O O . GLY A 1 211 ? -15.960 6.476 34.261 1.00 89.06 211 GLY A O 1
ATOM 1557 N N . ALA A 1 212 ? -13.902 5.635 34.555 1.00 90.69 212 ALA A N 1
ATOM 1558 C CA . ALA A 1 212 ? -13.278 6.918 34.869 1.00 90.69 212 ALA A CA 1
ATOM 1559 C C . ALA A 1 212 ? -13.311 7.882 33.671 1.00 90.69 212 ALA A C 1
ATOM 1561 O O . ALA A 1 212 ? -13.680 9.043 33.834 1.00 90.69 212 ALA A O 1
ATOM 1562 N N . VAL A 1 213 ? -12.998 7.406 32.460 1.00 91.75 213 VAL A N 1
ATOM 1563 C CA . VAL A 1 213 ? -13.067 8.215 31.229 1.00 91.75 213 VAL A CA 1
ATOM 1564 C C . VAL A 1 213 ? -14.497 8.672 30.955 1.00 91.75 213 VAL A C 1
ATOM 1566 O O . VAL A 1 213 ? -14.712 9.838 30.636 1.00 91.75 213 VAL A O 1
ATOM 1569 N N . LYS A 1 214 ? -15.484 7.795 31.156 1.00 90.69 214 LYS A N 1
ATOM 1570 C CA . LYS A 1 214 ? -16.907 8.124 31.008 1.00 90.69 214 LYS A CA 1
ATOM 1571 C C . LYS A 1 214 ? -17.366 9.242 31.951 1.00 90.69 214 LYS A C 1
ATOM 1573 O O . LYS A 1 214 ? -18.297 9.964 31.621 1.00 90.69 214 LYS A O 1
ATOM 1578 N N . SER A 1 215 ? -16.726 9.391 33.113 1.00 92.88 215 SER A N 1
ATOM 1579 C CA . SER A 1 215 ? -17.064 10.438 34.089 1.00 92.88 215 SER A CA 1
ATOM 1580 C C . SER A 1 215 ? -16.540 11.834 33.724 1.00 92.88 215 SER A C 1
ATOM 1582 O O . SER A 1 215 ? -16.906 12.815 34.373 1.00 92.88 215 SER A O 1
ATOM 1584 N N . LEU A 1 216 ? -15.688 11.946 32.699 1.00 93.94 216 LEU A N 1
ATOM 1585 C CA . LEU A 1 216 ? -15.131 13.222 32.264 1.00 93.94 216 LEU A CA 1
ATOM 1586 C C . LEU A 1 216 ? -16.179 14.073 31.525 1.00 93.94 216 LEU A C 1
ATOM 1588 O O . LEU A 1 216 ? -17.020 13.543 30.794 1.00 93.94 216 LEU A O 1
ATOM 1592 N N . PRO A 1 217 ? -16.114 15.411 31.651 1.00 92.69 217 PRO A N 1
ATOM 1593 C CA . PRO A 1 217 ? -16.987 16.298 30.892 1.00 92.69 217 PRO A CA 1
ATOM 1594 C C . PRO A 1 217 ? -16.746 16.138 29.383 1.00 92.69 217 PRO A C 1
ATOM 1596 O O . PRO A 1 217 ? -15.608 16.003 28.938 1.00 92.69 217 PRO A O 1
ATOM 1599 N N . ASN A 1 218 ? -17.822 16.207 28.594 1.00 90.50 218 ASN A N 1
ATOM 1600 C CA . ASN A 1 218 ? -17.836 16.056 27.128 1.00 90.50 218 ASN A CA 1
ATOM 1601 C C . ASN A 1 218 ? -17.534 14.645 26.584 1.00 90.50 218 ASN A C 1
ATOM 1603 O O . ASN A 1 218 ? -17.375 14.490 25.373 1.00 90.50 218 ASN A O 1
ATOM 1607 N N . VAL A 1 219 ? -17.504 13.611 27.429 1.00 92.75 219 VAL A N 1
ATOM 1608 C CA . VAL A 1 219 ? -17.416 12.212 26.981 1.00 92.75 219 VAL A CA 1
ATOM 1609 C C . VAL A 1 219 ? -18.820 11.613 26.885 1.00 92.75 219 VAL A C 1
ATOM 1611 O O . VAL A 1 219 ? -19.515 11.473 27.886 1.00 92.75 219 VAL A O 1
ATOM 1614 N N . ALA A 1 220 ? -19.253 11.256 25.672 1.00 90.06 220 ALA A N 1
ATOM 1615 C CA . ALA A 1 220 ? -20.581 10.673 25.439 1.00 90.06 220 ALA A CA 1
ATOM 1616 C C . ALA A 1 220 ? -20.670 9.181 25.819 1.00 90.06 220 ALA A C 1
ATOM 1618 O O . ALA A 1 220 ? -21.741 8.692 26.178 1.00 90.06 220 ALA A O 1
ATOM 1619 N N . GLY A 1 221 ? -19.552 8.459 25.737 1.00 90.50 221 GLY A N 1
ATOM 1620 C CA . GLY A 1 221 ? -19.447 7.033 26.029 1.00 90.50 221 GLY A CA 1
ATOM 1621 C C . GLY A 1 221 ? -17.985 6.600 26.087 1.00 90.50 221 GLY A C 1
ATOM 1622 O O . GLY A 1 221 ? -17.109 7.274 25.542 1.00 90.50 221 GLY A O 1
ATOM 1623 N N . ALA A 1 222 ? -17.719 5.495 26.775 1.00 92.50 222 ALA A N 1
ATOM 1624 C CA . ALA A 1 222 ? -16.398 4.888 26.841 1.00 92.50 222 ALA A CA 1
ATOM 1625 C C . ALA A 1 222 ? -16.552 3.370 26.905 1.00 92.50 222 ALA A C 1
ATOM 1627 O O . ALA A 1 222 ? -17.339 2.854 27.697 1.00 92.50 222 ALA A O 1
ATOM 1628 N N . ALA A 1 223 ? -15.779 2.673 26.081 1.00 90.81 223 ALA A N 1
ATOM 1629 C CA . ALA A 1 223 ? -15.791 1.226 25.989 1.00 90.81 223 ALA A CA 1
ATOM 1630 C C . ALA A 1 223 ? -14.383 0.704 25.685 1.00 90.81 223 ALA A C 1
ATOM 1632 O O . ALA A 1 223 ? -13.524 1.433 25.184 1.00 90.81 223 ALA A O 1
ATOM 1633 N N . ALA A 1 224 ? -14.153 -0.567 25.986 1.00 89.69 224 ALA A N 1
ATOM 1634 C CA . ALA A 1 224 ? -12.901 -1.263 25.745 1.00 89.69 224 ALA A CA 1
ATOM 1635 C C . ALA A 1 224 ? -13.098 -2.389 24.726 1.00 89.69 224 ALA A C 1
ATOM 1637 O O . ALA A 1 224 ? -14.155 -3.016 24.664 1.00 89.69 224 ALA A O 1
ATOM 1638 N N . SER A 1 225 ? -12.056 -2.674 23.950 1.00 88.88 225 SER A N 1
ATOM 1639 C CA . SER A 1 225 ? -11.984 -3.846 23.082 1.00 88.88 225 SER A CA 1
ATOM 1640 C C . SER A 1 225 ? -10.579 -4.429 23.083 1.00 88.88 225 SER A C 1
ATOM 1642 O O . SER A 1 225 ? -9.601 -3.738 23.375 1.00 88.88 225 SER A O 1
ATOM 1644 N N . LEU A 1 226 ? -10.481 -5.713 22.747 1.00 85.19 226 LEU A N 1
ATOM 1645 C CA . LEU A 1 226 ? -9.200 -6.386 22.529 1.00 85.19 226 LEU A CA 1
ATOM 1646 C C . LEU A 1 226 ? -8.588 -6.031 21.168 1.00 85.19 226 LEU A C 1
ATOM 1648 O O . LEU A 1 226 ? -7.371 -5.909 21.053 1.00 85.19 226 LEU A O 1
ATOM 1652 N N . THR A 1 227 ? -9.430 -5.823 20.157 1.00 85.62 227 THR A N 1
ATOM 1653 C CA . THR A 1 227 ? -9.025 -5.367 18.822 1.00 85.62 227 THR A CA 1
ATOM 1654 C C . THR A 1 227 ? -9.882 -4.187 18.389 1.00 85.62 227 THR A C 1
ATOM 1656 O O . THR A 1 227 ? -11.109 -4.265 18.379 1.00 85.62 227 THR A O 1
ATOM 1659 N N . THR A 1 228 ? -9.244 -3.083 18.011 1.00 84.81 228 THR A N 1
ATOM 1660 C CA . THR A 1 228 ? -9.943 -1.899 17.504 1.00 84.81 228 THR A CA 1
ATOM 1661 C C . THR A 1 228 ? -10.235 -2.042 16.007 1.00 84.81 228 THR A C 1
ATOM 1663 O O . THR A 1 228 ? -9.488 -2.733 15.296 1.00 84.81 228 THR A O 1
ATOM 1666 N N . PRO A 1 229 ? -11.311 -1.413 15.493 1.00 79.31 229 PRO A N 1
ATOM 1667 C CA . PRO A 1 229 ? -11.611 -1.426 14.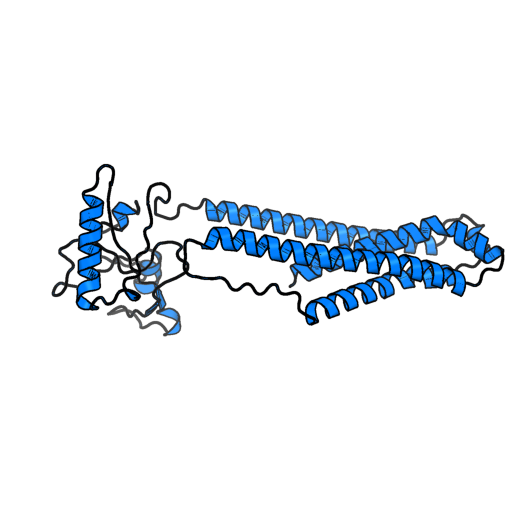066 1.00 79.31 229 PRO A CA 1
ATOM 1668 C C . PRO A 1 229 ? -10.423 -0.919 13.241 1.00 79.31 229 PRO A C 1
ATOM 1670 O O . PRO A 1 229 ? -9.752 0.034 13.628 1.00 79.31 229 PRO A O 1
ATOM 1673 N N . VAL A 1 230 ? -10.170 -1.553 12.091 1.00 75.00 230 VAL A N 1
ATOM 1674 C CA . VAL A 1 230 ? -9.110 -1.160 11.135 1.00 75.00 230 VAL A CA 1
ATOM 1675 C C . VAL A 1 230 ? -7.678 -1.247 11.711 1.00 75.00 230 VAL A C 1
ATOM 1677 O O . VAL A 1 230 ? -6.734 -0.730 11.127 1.00 75.00 230 VAL A O 1
ATOM 1680 N N . SER A 1 231 ? -7.469 -1.970 12.817 1.00 76.50 231 SER A N 1
ATOM 1681 C CA . SER A 1 231 ? -6.128 -2.206 13.388 1.00 76.50 231 SER A CA 1
ATOM 1682 C C . SER A 1 231 ? -5.248 -3.160 12.565 1.00 76.50 231 SER A C 1
ATOM 1684 O O . SER A 1 231 ? -4.058 -3.291 12.835 1.00 76.50 231 SER A O 1
ATOM 1686 N N . GLY A 1 232 ? -5.818 -3.850 11.570 1.00 75.38 232 GLY A N 1
ATOM 1687 C CA . GLY A 1 232 ? -5.113 -4.849 10.756 1.00 75.38 232 GLY A CA 1
ATOM 1688 C C . GLY A 1 232 ? -4.818 -6.163 11.489 1.00 75.38 232 GLY A C 1
ATOM 1689 O O . GLY A 1 232 ? -4.203 -7.059 10.915 1.00 75.38 232 GLY A O 1
ATOM 1690 N N . VAL A 1 233 ? -5.273 -6.295 12.737 1.00 74.38 233 VAL A N 1
ATOM 1691 C CA . VAL A 1 233 ? -5.119 -7.484 13.576 1.00 74.38 233 VAL A CA 1
ATOM 1692 C C . VAL A 1 233 ? -6.508 -7.993 13.951 1.00 74.38 233 VAL A C 1
ATOM 1694 O O . VAL A 1 233 ? -7.413 -7.207 14.221 1.00 74.38 233 VAL A O 1
ATOM 1697 N N . GLY A 1 234 ? -6.684 -9.311 13.967 1.00 80.12 234 GLY A N 1
ATOM 1698 C CA . GLY A 1 234 ? -7.929 -9.951 14.376 1.00 80.12 234 GLY A CA 1
ATOM 1699 C C . GLY A 1 234 ? -7.645 -11.222 15.160 1.00 80.12 234 GLY A C 1
ATOM 1700 O O . GLY A 1 234 ? -6.690 -11.940 14.859 1.00 80.12 234 GLY A O 1
ATOM 1701 N N . LEU A 1 235 ? -8.474 -11.506 16.162 1.00 82.44 235 LEU A N 1
ATOM 1702 C CA . LEU A 1 235 ? -8.425 -12.782 16.861 1.00 82.44 235 LEU A CA 1
ATOM 1703 C C . LEU A 1 235 ? -9.202 -13.806 16.036 1.00 82.44 235 LEU A C 1
ATOM 1705 O O . LEU A 1 235 ? -10.426 -13.732 15.927 1.00 82.44 235 LEU A O 1
ATOM 1709 N N . GLN A 1 236 ? -8.483 -14.744 15.433 1.00 86.81 236 GLN A N 1
ATOM 1710 C CA . GLN A 1 236 ? -9.096 -15.838 14.697 1.00 86.81 236 GLN A CA 1
ATOM 1711 C C . GLN A 1 236 ? -9.484 -16.960 15.662 1.00 86.81 236 GLN A C 1
ATOM 1713 O O . GLN A 1 236 ? -8.694 -17.355 16.517 1.00 86.81 236 GLN A O 1
ATOM 1718 N N . ASN A 1 237 ? -10.689 -17.490 15.497 1.00 87.81 237 ASN A N 1
ATOM 1719 C CA . ASN A 1 237 ? -11.170 -18.662 16.212 1.00 87.81 237 ASN A CA 1
ATOM 1720 C C . ASN A 1 237 ? -11.898 -19.612 15.248 1.00 87.81 237 ASN A C 1
ATOM 1722 O O . ASN A 1 237 ? -12.126 -19.272 14.085 1.00 87.81 237 ASN A O 1
ATOM 1726 N N . GLN A 1 238 ? -12.260 -20.800 15.723 1.00 86.81 238 GLN A N 1
ATOM 1727 C CA . GLN A 1 238 ? -13.164 -21.705 15.017 1.00 86.81 238 GLN A CA 1
ATOM 1728 C C . GLN A 1 238 ? -14.474 -21.850 15.784 1.00 86.81 238 GLN A C 1
ATOM 1730 O O . GLN A 1 238 ? -14.485 -21.787 17.012 1.00 86.81 238 GLN A O 1
ATOM 1735 N N . ILE A 1 239 ? -15.571 -22.056 15.057 1.00 87.00 239 ILE A N 1
ATOM 1736 C CA . ILE A 1 239 ? -16.885 -22.302 15.653 1.00 87.00 239 ILE A CA 1
ATOM 1737 C C . ILE A 1 239 ? -17.542 -23.554 15.079 1.00 87.00 239 ILE A C 1
ATOM 1739 O O . ILE A 1 239 ? -17.407 -23.871 13.896 1.00 87.00 239 ILE A O 1
ATOM 1743 N N . GLU A 1 240 ? -18.283 -24.249 15.935 1.00 84.19 240 GLU A N 1
ATOM 1744 C CA . GLU A 1 240 ? -19.231 -25.291 15.562 1.00 84.19 240 GLU A CA 1
ATOM 1745 C C . GLU A 1 240 ? -20.604 -24.882 16.100 1.00 84.19 240 GLU A C 1
ATOM 1747 O O . GLU A 1 240 ? -20.737 -24.540 17.275 1.00 84.19 240 GLU A O 1
ATOM 1752 N N . VAL A 1 241 ? -21.617 -24.873 15.232 1.00 79.56 241 VAL A N 1
ATOM 1753 C CA . VAL A 1 241 ? -22.993 -24.557 15.631 1.00 79.56 241 VAL A CA 1
ATOM 1754 C C . VAL A 1 241 ? -23.686 -25.846 16.050 1.00 79.56 241 VAL A C 1
ATOM 1756 O O . VAL A 1 241 ? -23.780 -26.794 15.266 1.00 79.56 241 VAL A O 1
ATOM 1759 N N . SER A 1 242 ? -24.178 -25.881 17.287 1.00 75.50 242 SER A N 1
ATOM 1760 C CA . SER A 1 242 ? -24.909 -27.035 17.813 1.00 75.50 242 SER A CA 1
ATOM 1761 C C . SER A 1 242 ? -26.172 -27.290 16.989 1.00 75.50 242 SER A C 1
ATOM 1763 O O . SER A 1 242 ? -27.002 -26.401 16.826 1.00 75.50 242 SER A O 1
ATOM 1765 N N . GLY A 1 243 ? -26.318 -28.509 16.466 1.00 71.25 243 GLY A N 1
ATOM 1766 C CA . GLY A 1 243 ? -27.463 -28.905 15.637 1.00 71.25 243 GLY A CA 1
ATOM 1767 C C . GLY A 1 243 ? -27.329 -28.598 14.139 1.00 71.25 243 GLY A C 1
ATOM 1768 O O . GLY A 1 243 ? -28.210 -28.991 13.378 1.00 71.25 243 GLY A O 1
ATOM 1769 N N . ALA A 1 244 ? -26.239 -27.964 13.694 1.00 74.19 244 ALA A N 1
ATOM 1770 C CA . ALA A 1 244 ? -25.944 -27.766 12.274 1.00 74.19 244 ALA A CA 1
ATOM 1771 C C . ALA A 1 244 ? -25.023 -28.866 11.718 1.00 74.19 244 ALA A C 1
ATOM 1773 O O . ALA A 1 244 ? -24.285 -29.526 12.454 1.00 74.19 244 ALA A O 1
ATOM 1774 N N . VAL A 1 245 ? -25.027 -29.046 10.392 1.00 74.19 245 VAL A N 1
ATOM 1775 C CA . VAL A 1 245 ? -24.059 -29.922 9.717 1.00 74.19 245 VAL A CA 1
ATOM 1776 C C . VAL A 1 245 ? -22.653 -29.361 9.931 1.00 74.19 245 VAL A C 1
ATOM 1778 O O . VAL A 1 245 ? -22.383 -28.197 9.630 1.00 74.19 245 VAL A O 1
ATOM 1781 N N . ARG A 1 246 ? -21.745 -30.195 10.450 1.00 78.81 246 ARG A N 1
ATOM 1782 C CA . ARG A 1 246 ? -20.351 -29.812 10.698 1.00 78.81 246 ARG A CA 1
ATOM 1783 C C . ARG A 1 246 ? -19.680 -29.409 9.385 1.00 78.81 246 ARG A C 1
ATOM 1785 O O . ARG A 1 246 ? -19.508 -30.232 8.489 1.00 78.81 246 ARG A O 1
ATOM 1792 N N . LEU A 1 247 ? -19.273 -28.146 9.305 1.00 82.88 247 LEU A N 1
ATOM 1793 C CA . LEU A 1 247 ? -18.508 -27.625 8.177 1.00 82.88 247 LEU A CA 1
ATOM 1794 C C . LEU A 1 247 ? -17.060 -28.157 8.194 1.00 82.88 247 LEU A C 1
ATOM 1796 O O . LEU A 1 247 ? -16.531 -28.438 9.278 1.00 82.88 247 LEU A O 1
ATOM 1800 N N . PRO A 1 248 ? -16.402 -28.260 7.024 1.00 84.56 248 PRO A N 1
ATOM 1801 C CA . PRO A 1 248 ? -14.973 -28.558 6.918 1.00 84.56 248 PRO A CA 1
ATOM 1802 C C . PRO A 1 248 ? -14.101 -27.595 7.738 1.00 84.56 248 PRO A C 1
ATOM 1804 O O . PRO A 1 248 ? -14.427 -26.417 7.879 1.00 84.56 248 PRO A O 1
ATOM 1807 N N . ASP A 1 249 ? -12.958 -28.062 8.250 1.00 82.75 249 ASP A N 1
ATOM 1808 C CA . ASP A 1 249 ? -12.104 -27.283 9.165 1.00 82.75 249 ASP A CA 1
ATOM 1809 C C . ASP A 1 249 ? -11.664 -25.918 8.597 1.00 82.75 249 ASP A C 1
ATOM 1811 O O . ASP A 1 249 ? -11.611 -24.927 9.327 1.00 82.75 249 ASP A O 1
ATOM 1815 N N . ASN A 1 250 ? -11.397 -25.843 7.290 1.00 84.81 250 ASN A N 1
ATOM 1816 C CA . ASN A 1 250 ? -11.012 -24.618 6.578 1.00 84.81 250 ASN A CA 1
ATOM 1817 C C . ASN A 1 250 ? -12.156 -23.597 6.439 1.00 84.81 250 ASN A C 1
ATOM 1819 O O . ASN A 1 250 ? -11.912 -22.453 6.063 1.00 84.81 250 ASN A O 1
ATOM 1823 N N . GLU A 1 251 ? -13.390 -23.993 6.743 1.00 84.31 251 GLU A N 1
ATOM 1824 C CA . GLU A 1 251 ? -14.598 -23.182 6.586 1.00 84.31 251 GLU A CA 1
ATOM 1825 C C . GLU A 1 251 ? -15.196 -22.706 7.916 1.00 84.31 251 GLU A C 1
ATOM 1827 O O . GLU A 1 251 ? -16.163 -21.946 7.924 1.00 84.31 251 GLU A O 1
ATOM 1832 N N . ARG A 1 252 ? -14.612 -23.113 9.048 1.00 86.50 252 ARG A N 1
ATOM 1833 C CA . ARG A 1 252 ? -15.091 -22.758 10.397 1.00 86.50 252 ARG A CA 1
ATOM 1834 C C . ARG A 1 252 ? -14.433 -21.523 10.996 1.00 86.50 252 ARG A C 1
ATOM 1836 O O . ARG A 1 252 ? -14.726 -21.170 12.134 1.00 86.50 252 ARG A O 1
ATOM 1843 N N . GLY A 1 253 ? -13.518 -20.899 10.260 1.00 88.81 253 GLY A N 1
ATOM 1844 C CA . GLY A 1 253 ? -12.784 -19.728 10.718 1.00 88.81 253 GLY A CA 1
ATOM 1845 C C . GLY A 1 253 ? -13.699 -18.521 10.906 1.00 88.81 253 GLY A C 1
ATOM 1846 O O . GLY A 1 253 ? -14.382 -18.102 9.975 1.00 88.81 253 GLY A O 1
ATOM 1847 N N . ILE A 1 254 ? -13.663 -17.936 12.098 1.00 90.31 254 ILE A N 1
ATOM 1848 C CA . ILE A 1 254 ? -14.323 -16.674 12.427 1.00 90.31 254 ILE A CA 1
ATOM 1849 C C . ILE A 1 254 ? -13.321 -15.706 13.045 1.00 90.31 254 ILE A C 1
ATOM 1851 O O . ILE A 1 254 ? -12.325 -16.117 13.638 1.00 90.31 254 ILE A O 1
ATOM 1855 N N . PHE A 1 255 ? -13.607 -14.413 12.932 1.00 89.56 255 PHE A N 1
ATOM 1856 C CA . PHE A 1 255 ? -12.926 -13.395 13.720 1.00 89.56 255 PHE A CA 1
ATOM 1857 C C . PHE A 1 255 ? -13.801 -13.022 14.908 1.00 89.56 255 PHE A C 1
ATOM 1859 O O . PHE A 1 255 ? -14.975 -12.695 14.741 1.00 89.56 255 PHE A O 1
ATOM 1866 N N . VAL A 1 256 ? -13.220 -13.086 16.099 1.00 90.50 256 VAL A N 1
ATOM 1867 C CA . VAL A 1 256 ? -13.881 -12.746 17.357 1.00 90.50 256 VAL A CA 1
ATOM 1868 C C . VAL A 1 256 ? -13.253 -11.472 17.894 1.00 90.50 256 VAL A C 1
ATOM 1870 O O . VAL A 1 256 ? -12.053 -11.252 17.770 1.00 90.50 256 VAL A O 1
ATOM 1873 N N . ASN A 1 257 ? -14.065 -10.623 18.506 1.00 90.81 257 ASN A N 1
ATOM 1874 C CA . ASN A 1 257 ? -13.573 -9.494 19.272 1.00 90.81 257 ASN A CA 1
ATOM 1875 C C . ASN A 1 257 ? -14.263 -9.502 20.628 1.00 90.81 257 ASN A C 1
ATOM 1877 O O . ASN A 1 257 ? -15.482 -9.633 20.706 1.00 90.81 257 ASN A O 1
ATOM 1881 N N . HIS A 1 258 ? -13.479 -9.359 21.687 1.00 88.38 258 HIS A N 1
ATOM 1882 C CA . HIS A 1 258 ? -14.014 -9.189 23.027 1.00 88.38 258 HIS A CA 1
ATOM 1883 C C . HIS A 1 258 ? -14.120 -7.698 23.302 1.00 88.38 258 HIS A C 1
ATOM 1885 O O . HIS A 1 258 ? -13.133 -6.966 23.176 1.00 88.38 258 HIS A O 1
ATOM 1891 N N . VAL A 1 259 ? -15.322 -7.266 23.657 1.00 90.31 259 VAL A N 1
ATOM 1892 C CA . VAL A 1 259 ? -15.665 -5.861 23.845 1.00 90.31 259 VAL A CA 1
ATOM 1893 C C . VAL A 1 259 ? -16.420 -5.692 25.157 1.00 90.31 259 VAL A C 1
ATOM 1895 O O . VAL A 1 259 ? -17.098 -6.615 25.607 1.00 90.31 259 VAL A O 1
ATOM 1898 N N . SER A 1 260 ? -16.281 -4.530 25.787 1.00 89.44 260 SER A N 1
ATOM 1899 C CA . SER A 1 260 ? -17.053 -4.181 26.979 1.00 89.44 260 SER A CA 1
ATOM 1900 C C . SER A 1 260 ? -18.500 -3.817 26.613 1.00 89.44 260 SER A C 1
ATOM 1902 O O . SER A 1 260 ? -18.797 -3.562 25.441 1.00 89.44 260 SER A O 1
ATOM 1904 N N . PRO A 1 261 ? -19.398 -3.702 27.607 1.00 89.12 261 PRO A N 1
ATOM 1905 C CA . PRO A 1 261 ? -20.684 -3.034 27.424 1.00 89.12 261 PRO A CA 1
ATOM 1906 C C . PRO A 1 261 ? -20.535 -1.638 26.798 1.00 89.12 261 PRO A C 1
ATOM 1908 O O . PRO A 1 261 ? -19.486 -1.001 26.930 1.00 89.12 261 PRO A O 1
ATOM 1911 N N . GLU A 1 262 ? -21.594 -1.177 26.127 1.00 89.06 262 GLU A N 1
ATOM 1912 C CA . GLU A 1 262 ? -21.688 0.122 25.430 1.00 89.06 262 GLU A CA 1
ATOM 1913 C C . GLU A 1 262 ? -20.702 0.329 24.262 1.00 89.06 262 GLU A C 1
ATOM 1915 O O . GLU A 1 262 ? -20.596 1.439 23.735 1.00 89.06 262 GLU A O 1
ATOM 1920 N N . TRP A 1 263 ? -19.978 -0.706 23.832 1.00 91.19 263 TRP A N 1
ATOM 1921 C CA . TRP A 1 263 ? -19.044 -0.649 22.707 1.00 91.19 263 TRP A CA 1
ATOM 1922 C C . TRP A 1 263 ? -19.688 -0.200 21.392 1.00 91.19 263 TRP A C 1
ATOM 1924 O O . TRP A 1 263 ? -19.208 0.744 20.761 1.00 91.19 263 TRP A O 1
ATOM 1934 N N . PHE A 1 264 ? -20.779 -0.846 20.982 1.00 92.38 264 PHE A N 1
ATOM 1935 C CA . PHE A 1 264 ? -21.474 -0.544 19.731 1.00 92.38 264 PHE A CA 1
ATOM 1936 C C . PHE A 1 264 ? -22.095 0.846 19.798 1.00 92.38 264 PHE A C 1
ATOM 1938 O O . PHE A 1 264 ? -21.947 1.628 18.862 1.00 92.38 264 PHE A O 1
ATOM 1945 N N . ARG A 1 265 ? -22.691 1.204 20.941 1.00 90.88 265 ARG A N 1
ATOM 1946 C CA . ARG A 1 265 ? -23.209 2.557 21.171 1.00 90.88 265 ARG A CA 1
ATOM 1947 C C . ARG A 1 265 ? -22.113 3.625 21.114 1.00 90.88 265 ARG A C 1
ATOM 1949 O O . ARG A 1 265 ? -22.336 4.672 20.515 1.00 90.88 265 ARG A O 1
ATOM 1956 N N . THR A 1 266 ? -20.947 3.372 21.709 1.00 91.50 266 THR A N 1
ATOM 1957 C CA . THR A 1 266 ? -19.809 4.312 21.715 1.00 91.50 266 THR A CA 1
ATOM 1958 C C . THR A 1 266 ? -19.249 4.516 20.309 1.00 91.50 266 THR A C 1
ATOM 1960 O O . THR A 1 266 ? -18.864 5.626 19.958 1.00 91.50 266 THR A O 1
ATOM 1963 N N . LEU A 1 267 ? -19.248 3.464 19.487 1.00 90.88 267 LEU A N 1
ATOM 1964 C CA . LEU A 1 267 ? -18.856 3.532 18.079 1.00 90.88 267 LEU A CA 1
ATOM 1965 C C . LEU A 1 267 ? -19.953 4.065 17.145 1.00 90.88 267 LEU A C 1
ATOM 1967 O O . LEU A 1 267 ? -19.677 4.301 15.971 1.00 90.88 267 LEU A O 1
ATOM 1971 N N . GLY A 1 268 ? -21.190 4.227 17.615 1.00 90.25 268 GLY A N 1
ATOM 1972 C CA . GLY A 1 268 ? -22.325 4.570 16.754 1.00 90.25 268 GLY A CA 1
ATOM 1973 C C . GLY A 1 268 ? -22.743 3.435 15.809 1.00 90.25 268 GLY A C 1
ATOM 1974 O O . GLY A 1 268 ? -23.348 3.685 14.770 1.00 90.25 268 GLY A O 1
ATOM 1975 N N . THR A 1 269 ? -22.422 2.181 16.137 1.00 91.31 269 THR A N 1
ATOM 1976 C CA . THR A 1 269 ? -22.859 1.009 15.371 1.00 91.31 269 THR A CA 1
ATOM 1977 C C . THR A 1 269 ? -24.270 0.593 15.798 1.00 91.31 269 THR A C 1
ATOM 1979 O O . THR A 1 269 ? -24.473 0.245 16.964 1.00 91.31 269 THR A O 1
ATOM 1982 N N . PRO A 1 270 ? -25.258 0.579 14.887 1.00 90.00 270 PRO A N 1
ATOM 1983 C CA . PRO A 1 270 ? -26.620 0.187 15.228 1.00 90.00 270 PRO A CA 1
ATOM 1984 C C . PRO A 1 270 ? -26.739 -1.330 15.442 1.00 90.00 270 PRO A C 1
ATOM 1986 O O . PRO A 1 270 ? -26.291 -2.128 14.618 1.00 90.00 270 PRO A O 1
ATOM 1989 N N . VAL A 1 271 ? -27.402 -1.732 16.529 1.00 91.31 271 VAL A N 1
ATOM 1990 C CA . VAL A 1 271 ? -27.809 -3.126 16.764 1.00 91.31 271 VAL A CA 1
ATOM 1991 C C . VAL A 1 271 ? -29.139 -3.369 16.050 1.00 91.31 271 VAL A C 1
ATOM 1993 O O . VAL A 1 271 ? -30.133 -2.716 16.355 1.00 91.31 271 VAL A O 1
ATOM 1996 N N . LEU A 1 272 ? -29.155 -4.298 15.092 1.00 90.75 272 LEU A N 1
ATOM 1997 C CA . LEU A 1 272 ? -30.331 -4.558 14.248 1.00 90.75 272 LEU A CA 1
ATOM 1998 C C . LEU A 1 272 ? -31.427 -5.359 14.968 1.00 90.75 272 LEU A C 1
ATOM 2000 O O . LEU A 1 272 ? -32.610 -5.140 14.725 1.00 90.75 272 LEU A O 1
ATOM 2004 N N . ALA A 1 273 ? -31.039 -6.294 15.837 1.00 90.00 273 ALA A N 1
ATOM 2005 C CA . ALA A 1 273 ? -31.952 -7.151 16.585 1.00 90.00 273 ALA A CA 1
ATOM 2006 C C . ALA A 1 273 ? -31.309 -7.616 17.901 1.00 90.00 273 ALA A C 1
ATOM 2008 O O . ALA A 1 273 ? -30.092 -7.785 17.978 1.00 90.00 273 ALA A O 1
ATOM 2009 N N . GLY A 1 274 ? -32.131 -7.859 18.926 1.00 91.00 274 GLY A N 1
ATOM 2010 C CA . GLY A 1 274 ? -31.668 -8.284 20.249 1.00 91.00 274 GLY A CA 1
ATOM 2011 C C . GLY A 1 274 ? -31.236 -7.117 21.134 1.00 91.00 274 GLY A C 1
ATOM 2012 O O . GLY A 1 274 ? -31.873 -6.065 21.143 1.00 91.00 274 GLY A O 1
ATOM 2013 N N . ARG A 1 275 ? -30.172 -7.324 21.914 1.00 91.81 275 ARG A N 1
ATOM 2014 C CA . ARG A 1 275 ? -29.622 -6.331 22.844 1.00 91.81 275 ARG A CA 1
ATOM 2015 C C . ARG A 1 275 ? -28.101 -6.305 22.787 1.00 91.81 275 ARG A C 1
ATOM 2017 O O . ARG A 1 275 ? -27.472 -7.289 22.408 1.00 91.81 275 ARG A O 1
ATOM 2024 N N . GLU A 1 276 ? -27.530 -5.187 23.211 1.00 91.00 276 GLU A N 1
ATOM 2025 C CA . GLU A 1 276 ? -26.092 -5.070 23.437 1.00 91.00 276 GLU A CA 1
ATOM 2026 C C . GLU A 1 276 ? -25.654 -5.841 24.702 1.00 91.00 276 GLU A C 1
ATOM 2028 O O . GLU A 1 276 ? -26.481 -6.239 25.535 1.00 91.00 276 GLU A O 1
ATOM 2033 N N . PHE A 1 277 ? -24.340 -6.041 24.842 1.00 91.00 277 PHE A N 1
ATOM 2034 C CA . PHE A 1 277 ? -23.727 -6.499 26.083 1.00 91.00 277 PHE A CA 1
ATOM 2035 C C . PHE A 1 277 ? -24.019 -5.538 27.236 1.00 91.00 277 PHE A C 1
ATOM 2037 O O . PHE A 1 277 ? -24.000 -4.314 27.086 1.00 91.00 277 PHE A O 1
ATOM 2044 N N . SER A 1 278 ? -24.247 -6.114 28.406 1.00 87.88 278 SER A N 1
ATOM 2045 C CA . SER A 1 278 ? -24.560 -5.423 29.650 1.00 87.88 278 SER A CA 1
ATOM 2046 C C . SER A 1 278 ? -23.671 -5.935 30.780 1.00 87.88 278 SER A C 1
ATOM 2048 O O . SER A 1 278 ? -22.996 -6.956 30.656 1.00 87.88 278 SER A O 1
ATOM 2050 N N . THR A 1 279 ? -23.706 -5.261 31.927 1.00 82.00 279 THR A N 1
ATOM 2051 C CA . THR A 1 279 ? -23.011 -5.722 33.139 1.00 82.00 279 THR A CA 1
ATOM 2052 C C . THR A 1 279 ? -23.578 -7.030 33.701 1.00 82.00 279 THR A C 1
ATOM 2054 O O . THR A 1 279 ? -22.979 -7.617 34.598 1.00 82.00 279 THR A O 1
ATOM 2057 N N . GLU A 1 280 ? -24.721 -7.504 33.196 1.00 83.31 280 GLU A N 1
ATOM 2058 C CA . GLU A 1 280 ? -25.323 -8.776 33.602 1.00 83.31 280 GLU A CA 1
ATOM 2059 C C . GLU A 1 280 ? -24.720 -9.994 32.879 1.00 83.31 280 GLU A C 1
ATOM 2061 O O . GLU A 1 280 ? -2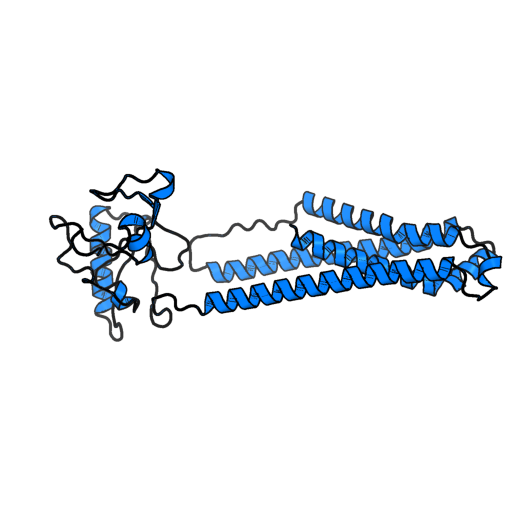4.956 -11.122 33.311 1.00 83.31 280 GLU A O 1
ATOM 2066 N N . ASP A 1 281 ? -23.912 -9.782 31.833 1.00 84.38 281 ASP A N 1
ATOM 2067 C CA . ASP A 1 281 ? -23.350 -10.823 30.954 1.00 84.38 281 ASP A CA 1
ATOM 2068 C C . ASP A 1 281 ? -21.989 -11.366 31.443 1.00 84.38 281 ASP A C 1
ATOM 2070 O O . ASP A 1 281 ? -21.059 -11.592 30.668 1.00 84.38 281 ASP A O 1
ATOM 2074 N N . GLY A 1 282 ? -21.853 -11.537 32.760 1.00 77.69 282 GLY A N 1
ATOM 2075 C CA . GLY A 1 282 ? -20.591 -11.869 33.426 1.00 77.69 282 GLY A CA 1
ATOM 2076 C C . GLY A 1 282 ? -20.334 -13.364 33.687 1.00 77.69 282 GLY A C 1
ATOM 2077 O O . GLY A 1 282 ? -21.128 -14.236 33.326 1.00 77.69 282 GLY A O 1
ATOM 2078 N N . PRO A 1 283 ? -19.221 -13.689 34.371 1.00 76.31 283 PRO A N 1
ATOM 2079 C CA . PRO A 1 283 ? -18.898 -15.055 34.780 1.00 76.31 283 PRO A CA 1
ATOM 2080 C C . PRO A 1 283 ? -20.028 -15.701 35.596 1.00 76.31 283 PRO A C 1
ATOM 2082 O O . PRO A 1 283 ? -20.574 -15.088 36.511 1.00 76.31 283 PRO A O 1
ATOM 2085 N N . GLY A 1 284 ? -20.368 -16.953 35.279 1.00 79.38 284 GLY A N 1
ATOM 2086 C CA . GLY A 1 284 ? -21.460 -17.688 35.936 1.00 79.38 284 GLY A CA 1
ATOM 2087 C C . GLY A 1 284 ? -22.856 -17.434 35.350 1.00 79.38 284 GLY A C 1
ATOM 2088 O O . GLY A 1 284 ? -23.833 -17.977 35.863 1.00 79.38 284 GLY A O 1
ATOM 2089 N N . LYS A 1 285 ? -22.960 -16.643 34.276 1.00 85.75 285 LYS A N 1
ATOM 2090 C CA . LYS A 1 285 ? -24.183 -16.420 33.489 1.00 85.75 285 LYS A CA 1
ATOM 2091 C C . LYS A 1 285 ? -24.083 -17.134 32.128 1.00 85.75 285 LYS A C 1
ATOM 2093 O O . LYS A 1 285 ? -22.979 -17.516 31.729 1.00 85.75 285 LYS A O 1
ATOM 2098 N N . PRO A 1 286 ? -25.203 -17.334 31.405 1.00 84.06 286 PRO A N 1
ATOM 2099 C CA . PRO A 1 286 ? -25.164 -17.837 30.034 1.00 84.06 286 PRO A CA 1
ATOM 2100 C C . PRO A 1 286 ? -24.261 -16.967 29.153 1.00 84.06 286 PRO A C 1
ATOM 2102 O O . PRO A 1 286 ? -24.305 -15.741 29.239 1.00 84.06 286 PRO A O 1
ATOM 2105 N N . SER A 1 287 ? -23.434 -17.595 28.317 1.00 86.25 287 SER A N 1
ATOM 2106 C CA . SER A 1 287 ? -22.572 -16.870 27.384 1.00 86.25 287 SER A CA 1
ATOM 2107 C C . SER A 1 287 ? -23.408 -16.172 26.317 1.00 86.25 287 SER A C 1
ATOM 2109 O O . SER A 1 287 ? -24.321 -16.767 25.752 1.00 86.25 287 SER A O 1
ATOM 2111 N N . VAL A 1 288 ? -23.075 -14.916 26.027 1.00 89.31 288 VAL A N 1
ATOM 2112 C CA . VAL A 1 288 ? -23.757 -14.105 25.016 1.00 89.31 288 VAL A CA 1
ATOM 2113 C C . VAL A 1 288 ? -22.751 -13.722 23.938 1.00 89.31 288 VAL A C 1
ATOM 2115 O O . VAL A 1 288 ? -21.607 -13.380 24.239 1.00 89.31 288 VAL A O 1
ATOM 2118 N N . ALA A 1 289 ? -23.180 -13.761 22.680 1.00 90.81 289 ALA A N 1
ATOM 2119 C CA . ALA A 1 289 ? -22.404 -13.292 21.542 1.00 90.81 289 ALA A CA 1
ATOM 2120 C C . ALA A 1 289 ? -23.267 -12.389 20.656 1.00 90.81 289 ALA A C 1
ATOM 2122 O O . ALA A 1 289 ? -24.468 -12.606 20.509 1.00 90.81 289 ALA A O 1
ATOM 2123 N N . ILE A 1 290 ? -22.637 -11.387 20.046 1.00 92.62 290 ILE A N 1
ATOM 2124 C CA . ILE A 1 290 ? -23.254 -10.540 19.024 1.00 92.62 290 ILE A CA 1
ATOM 2125 C C . ILE A 1 290 ? -22.579 -10.877 17.701 1.00 92.62 290 ILE A C 1
ATOM 2127 O O . ILE A 1 290 ? -21.352 -10.867 17.598 1.00 92.62 290 ILE A O 1
ATOM 2131 N N . VAL A 1 291 ? -23.389 -11.192 16.694 1.00 92.00 291 VAL A N 1
ATOM 2132 C CA . VAL A 1 291 ? -22.929 -11.658 15.384 1.00 92.00 291 VAL A CA 1
ATOM 2133 C C . VAL A 1 291 ? -23.369 -10.694 14.290 1.00 92.00 291 VAL A C 1
ATOM 2135 O O . VAL A 1 291 ? -24.385 -10.014 14.416 1.00 92.00 291 VAL A O 1
ATOM 2138 N N . ASN A 1 292 ? -22.604 -10.627 13.203 1.00 91.31 292 ASN A N 1
ATOM 2139 C CA . ASN A 1 292 ? -22.997 -9.855 12.027 1.00 91.31 292 ASN A CA 1
ATOM 2140 C C . ASN A 1 292 ? -23.883 -10.690 11.083 1.00 91.31 292 ASN A C 1
ATOM 2142 O O . ASN A 1 292 ? -23.993 -11.911 11.204 1.00 91.31 292 ASN A O 1
ATOM 2146 N N . GLU A 1 293 ? -24.488 -10.041 10.091 1.00 89.50 293 GLU A N 1
ATOM 2147 C CA . GLU A 1 293 ? -25.348 -10.736 9.125 1.00 89.50 293 GLU A CA 1
ATOM 2148 C C . GLU A 1 293 ? -24.609 -11.810 8.313 1.00 89.50 293 GLU A C 1
ATOM 2150 O O . GLU A 1 293 ? -25.198 -12.819 7.930 1.00 89.50 293 GLU A O 1
ATOM 2155 N N . ALA A 1 294 ? -23.316 -11.604 8.031 1.00 90.25 294 ALA A N 1
ATOM 2156 C CA . ALA A 1 294 ? -22.513 -12.566 7.283 1.00 90.25 294 ALA A CA 1
ATOM 2157 C C . ALA A 1 294 ? -22.364 -13.886 8.052 1.00 90.25 294 ALA A C 1
ATOM 2159 O O . ALA A 1 294 ? -22.469 -14.953 7.450 1.00 90.25 294 ALA A O 1
ATOM 2160 N N . PHE A 1 295 ? -22.191 -13.815 9.373 1.00 90.12 295 PHE A N 1
ATOM 2161 C CA . PHE A 1 295 ? -22.206 -14.977 10.250 1.00 90.12 295 PHE A CA 1
ATOM 2162 C C . PHE A 1 295 ? -23.560 -15.694 10.191 1.00 90.12 295 PHE A C 1
ATOM 2164 O O . PHE A 1 295 ? -23.594 -16.897 9.943 1.00 90.12 295 PHE A O 1
ATOM 2171 N N . GLY A 1 296 ? -24.671 -14.962 10.342 1.00 88.25 296 GLY A N 1
ATOM 2172 C CA . GLY A 1 296 ? -26.020 -15.544 10.302 1.00 88.25 296 GLY A CA 1
ATOM 2173 C C . GLY A 1 296 ? -26.322 -16.259 8.981 1.00 88.25 296 GLY A C 1
ATOM 2174 O O . GLY A 1 296 ? -26.780 -17.398 8.978 1.00 88.25 296 GLY A O 1
ATOM 2175 N N . ARG A 1 297 ? -25.967 -15.651 7.842 1.00 87.69 297 ARG A N 1
ATOM 2176 C CA . ARG A 1 297 ? -26.108 -16.295 6.523 1.00 87.69 297 ARG A CA 1
ATOM 2177 C C . ARG A 1 297 ? -25.237 -17.541 6.376 1.00 87.69 297 ARG A C 1
ATOM 2179 O O . ARG A 1 297 ? -25.642 -18.491 5.724 1.00 87.69 297 ARG A O 1
ATOM 2186 N N . ARG A 1 298 ? -24.026 -17.529 6.939 1.00 86.12 298 ARG A N 1
ATOM 2187 C CA . ARG A 1 298 ? -23.035 -18.587 6.710 1.00 86.12 298 ARG A CA 1
ATOM 2188 C C . ARG A 1 298 ? -23.207 -19.806 7.609 1.00 86.12 298 ARG A C 1
ATOM 2190 O O . ARG A 1 298 ? -22.960 -20.922 7.152 1.00 86.12 298 ARG A O 1
ATOM 2197 N N . PHE A 1 299 ? -23.535 -19.576 8.876 1.00 85.00 299 PHE A N 1
ATOM 2198 C CA . PHE A 1 299 ? -23.529 -20.599 9.923 1.00 85.00 299 PHE A CA 1
ATOM 2199 C C . PHE A 1 299 ? -24.929 -20.968 10.414 1.00 85.00 299 PHE A C 1
ATOM 2201 O O . PHE A 1 299 ? -25.100 -22.061 10.943 1.00 85.00 299 PHE A O 1
ATOM 2208 N N . LEU A 1 300 ? -25.916 -20.086 10.229 1.00 84.94 300 LEU A N 1
ATOM 2209 C CA . LEU A 1 300 ? -27.300 -20.309 10.657 1.00 84.94 300 LEU A CA 1
ATOM 2210 C C . LEU A 1 300 ? -28.267 -20.475 9.475 1.00 84.94 300 LEU A C 1
ATOM 2212 O O . LEU A 1 300 ? -29.467 -20.556 9.694 1.00 84.94 300 LEU A O 1
ATOM 2216 N N . ASP A 1 301 ? -27.766 -20.485 8.233 1.00 82.25 301 ASP A N 1
ATOM 2217 C CA . ASP A 1 301 ? -28.576 -20.548 7.003 1.00 82.25 301 ASP A CA 1
ATOM 2218 C C . ASP A 1 301 ? -29.704 -19.491 6.965 1.00 82.25 301 ASP A C 1
ATOM 2220 O O . ASP A 1 301 ? -30.819 -19.722 6.507 1.00 82.25 301 ASP A O 1
ATOM 2224 N N . GLY A 1 302 ? -29.429 -18.306 7.528 1.00 74.12 302 GLY A N 1
ATOM 2225 C CA . GLY A 1 302 ? -30.406 -17.218 7.636 1.00 74.12 302 GLY A CA 1
ATOM 2226 C C . GLY A 1 302 ? -31.436 -17.364 8.764 1.00 74.12 302 GLY A C 1
ATOM 2227 O O . GLY A 1 302 ? -32.317 -16.509 8.872 1.00 74.12 302 GLY A O 1
ATOM 2228 N N . ALA A 1 303 ? -31.334 -18.385 9.622 1.00 80.88 303 ALA A N 1
ATOM 2229 C CA . ALA A 1 303 ? -32.154 -18.500 10.825 1.00 80.88 303 ALA A CA 1
ATOM 2230 C C . ALA A 1 303 ? -31.887 -17.349 11.812 1.00 80.88 303 ALA A C 1
ATOM 2232 O O . ALA A 1 303 ? -30.816 -16.735 11.824 1.00 80.88 303 ALA A O 1
ATOM 2233 N N . ASN A 1 304 ? -32.886 -17.053 12.647 1.00 81.94 304 ASN A N 1
ATOM 2234 C CA . ASN A 1 304 ? -32.802 -15.982 13.634 1.00 81.94 304 ASN A CA 1
ATOM 2235 C C . ASN A 1 304 ? -31.708 -16.306 14.673 1.00 81.94 304 ASN A C 1
ATOM 2237 O O . ASN A 1 304 ? -31.846 -17.307 15.366 1.00 81.94 304 ASN A O 1
ATOM 2241 N N . PRO A 1 305 ? -30.659 -15.477 14.830 1.00 82.75 305 PRO A N 1
ATOM 2242 C CA . PRO A 1 305 ? -29.579 -15.740 15.783 1.00 82.75 305 PRO A CA 1
ATOM 2243 C C . PRO A 1 305 ? -29.985 -15.565 17.255 1.00 82.75 305 PRO A C 1
ATOM 2245 O O . PRO A 1 305 ? -29.215 -15.918 18.144 1.00 82.75 305 PRO A O 1
ATOM 2248 N N . LEU A 1 306 ? -31.153 -14.987 17.546 1.00 84.00 306 LEU A N 1
ATOM 2249 C CA . LEU A 1 306 ? -31.576 -14.725 18.920 1.00 84.00 306 LEU A CA 1
ATOM 2250 C C . LEU A 1 306 ? -31.997 -16.017 19.635 1.00 84.00 306 LEU A C 1
ATOM 2252 O O . LEU A 1 306 ? -32.970 -16.654 19.242 1.00 84.00 306 LEU A O 1
ATOM 2256 N N . GLY A 1 307 ? -31.309 -16.340 20.735 1.00 73.88 307 GLY A N 1
ATOM 2257 C CA . GLY A 1 307 ? -31.633 -17.480 21.603 1.00 73.88 307 GLY A CA 1
ATOM 2258 C C . GLY A 1 307 ? -30.952 -18.805 21.237 1.00 73.88 307 GLY A C 1
ATOM 2259 O O . GLY A 1 307 ? -31.340 -19.830 21.795 1.00 73.88 307 GLY A O 1
ATOM 2260 N N . HIS A 1 308 ? -29.972 -18.777 20.326 1.00 61.00 308 HIS A N 1
ATOM 2261 C CA . HIS A 1 308 ? -29.113 -19.912 19.963 1.00 61.00 308 HIS A CA 1
ATOM 2262 C C . HIS A 1 308 ? -27.824 -19.985 20.786 1.00 61.00 308 HIS A C 1
ATOM 2264 O O . HIS A 1 308 ? -27.322 -18.916 21.204 1.00 61.00 308 HIS A O 1
#